Protein AF-A0A1H8MQF7-F1 (afdb_monomer)

Structure (mmCIF, N/CA/C/O backbone):
data_AF-A0A1H8MQF7-F1
#
_entry.id   AF-A0A1H8MQF7-F1
#
loop_
_atom_site.group_PDB
_atom_site.id
_atom_site.type_symbol
_atom_site.label_atom_id
_atom_site.label_alt_id
_atom_site.label_comp_id
_atom_site.label_asym_id
_atom_site.label_entity_id
_atom_site.label_seq_id
_atom_site.pdbx_PDB_ins_code
_atom_site.Cartn_x
_atom_site.Cartn_y
_atom_site.Cartn_z
_atom_site.occupancy
_atom_site.B_iso_or_equiv
_atom_site.auth_seq_id
_atom_site.auth_comp_id
_atom_site.auth_asym_id
_atom_site.auth_atom_id
_atom_site.pdbx_PDB_model_num
ATOM 1 N N . MET A 1 1 ? 28.493 -41.228 -27.297 1.00 47.09 1 MET A N 1
ATOM 2 C CA . MET A 1 1 ? 29.220 -42.482 -27.009 1.00 47.09 1 MET A CA 1
ATOM 3 C C . MET A 1 1 ? 29.753 -42.374 -25.593 1.00 47.09 1 MET A C 1
ATOM 5 O O . MET A 1 1 ? 30.716 -41.655 -25.374 1.00 47.09 1 MET A O 1
ATOM 9 N N . PHE A 1 2 ? 29.061 -42.985 -24.634 1.00 63.56 2 PHE A N 1
ATOM 10 C CA . PHE A 1 2 ? 29.544 -43.105 -23.260 1.00 63.56 2 PHE A CA 1
ATOM 11 C C . PHE A 1 2 ? 30.444 -44.343 -23.200 1.00 63.56 2 PHE A C 1
ATOM 13 O O . PHE A 1 2 ? 29.969 -45.438 -23.481 1.00 63.56 2 PHE A O 1
ATOM 20 N N . ASN A 1 3 ? 31.730 -44.171 -22.891 1.00 65.19 3 ASN A N 1
ATOM 21 C CA . ASN A 1 3 ? 32.606 -45.271 -22.483 1.00 65.19 3 ASN A CA 1
ATOM 22 C C . ASN A 1 3 ? 32.522 -45.347 -20.954 1.00 65.19 3 ASN A C 1
ATOM 24 O O . ASN A 1 3 ? 33.102 -44.477 -20.300 1.00 65.19 3 ASN A O 1
ATOM 28 N N . PRO A 1 4 ? 31.771 -46.290 -20.364 1.00 60.44 4 PRO A N 1
ATOM 29 C CA . PRO A 1 4 ? 31.655 -46.347 -18.917 1.00 60.44 4 PRO A CA 1
ATOM 30 C C . PRO A 1 4 ? 32.986 -46.833 -18.315 1.00 60.44 4 PRO A C 1
ATOM 32 O O . PRO A 1 4 ? 33.503 -47.862 -18.747 1.00 60.44 4 PRO A O 1
ATOM 35 N N . PRO A 1 5 ? 33.548 -46.139 -17.311 1.00 67.06 5 PRO A N 1
ATOM 36 C CA . PRO A 1 5 ? 34.756 -46.575 -16.609 1.00 67.06 5 PRO A CA 1
ATOM 37 C C . PRO A 1 5 ? 34.472 -47.635 -15.526 1.00 67.06 5 PRO A C 1
ATOM 39 O O . PRO A 1 5 ? 35.334 -47.893 -14.690 1.00 67.06 5 PRO A O 1
ATOM 42 N N . TYR A 1 6 ? 33.274 -48.230 -15.503 1.00 68.50 6 TYR A N 1
ATOM 43 C CA . TYR A 1 6 ? 32.809 -49.074 -14.403 1.00 68.50 6 TYR A CA 1
ATOM 44 C C . TYR A 1 6 ? 32.494 -50.498 -14.850 1.00 68.50 6 TYR A C 1
ATOM 46 O O . TYR A 1 6 ? 31.892 -50.722 -15.899 1.00 68.50 6 TYR A O 1
ATOM 54 N N . ASP A 1 7 ? 32.875 -51.450 -14.002 1.00 75.25 7 ASP A N 1
ATOM 55 C CA . ASP A 1 7 ? 32.615 -52.872 -14.186 1.00 75.25 7 ASP A CA 1
ATOM 56 C C . ASP A 1 7 ? 31.115 -53.173 -14.020 1.00 75.25 7 ASP A C 1
ATOM 58 O O . ASP A 1 7 ? 30.473 -52.685 -13.077 1.00 75.25 7 ASP A O 1
ATOM 62 N N . ALA A 1 8 ? 30.551 -53.981 -14.922 1.00 67.25 8 ALA A N 1
ATOM 63 C CA . ALA A 1 8 ? 29.104 -54.220 -15.039 1.00 67.25 8 ALA A CA 1
ATOM 64 C C . ALA A 1 8 ? 28.477 -54.919 -13.812 1.00 67.25 8 ALA A C 1
ATOM 66 O O . ALA A 1 8 ? 27.255 -54.984 -13.687 1.00 67.25 8 ALA A O 1
ATOM 67 N N . SER A 1 9 ? 29.301 -55.422 -12.890 1.00 75.50 9 SER A N 1
ATOM 68 C CA . SER A 1 9 ? 28.881 -56.014 -11.615 1.00 75.50 9 SER A CA 1
ATOM 69 C C . SER A 1 9 ? 28.527 -54.986 -10.536 1.00 75.50 9 SER A C 1
ATOM 71 O O . SER A 1 9 ? 28.055 -55.361 -9.463 1.00 75.50 9 SER A O 1
ATOM 73 N N . THR A 1 10 ? 28.773 -53.699 -10.779 1.00 79.88 10 THR A N 1
ATOM 74 C CA . THR A 1 10 ? 28.533 -52.640 -9.792 1.00 79.88 10 THR A CA 1
ATOM 75 C C . THR A 1 10 ? 27.150 -52.024 -10.011 1.00 79.88 10 THR A C 1
ATOM 77 O O . THR A 1 10 ? 26.732 -51.791 -11.137 1.00 79.88 10 THR A O 1
ATOM 80 N N . TRP A 1 11 ? 26.419 -51.738 -8.935 1.00 86.69 11 TRP A N 1
ATOM 81 C CA . TRP A 1 11 ? 25.062 -51.166 -8.968 1.00 86.69 11 TRP A CA 1
ATOM 82 C C . TRP A 1 11 ? 25.022 -49.659 -9.309 1.00 86.69 11 TRP A C 1
ATOM 84 O O . TRP A 1 11 ? 23.962 -49.118 -9.614 1.00 86.69 11 TRP A O 1
ATOM 94 N N . ILE A 1 12 ? 26.182 -48.997 -9.292 1.00 85.31 12 ILE A N 1
ATOM 95 C CA . ILE A 1 12 ? 26.388 -47.559 -9.542 1.00 85.31 12 ILE A CA 1
ATOM 96 C C . ILE A 1 12 ? 25.723 -47.045 -10.840 1.00 85.31 12 ILE A C 1
ATOM 98 O O . ILE A 1 12 ? 24.951 -46.092 -10.741 1.00 85.31 12 ILE A O 1
ATOM 102 N N . PRO A 1 13 ? 25.914 -47.655 -12.031 1.00 85.00 13 PRO A N 1
ATOM 103 C CA . PRO A 1 13 ? 25.298 -47.167 -13.271 1.00 85.00 13 PRO A CA 1
ATOM 104 C C . PRO A 1 13 ? 23.763 -47.171 -13.240 1.00 85.00 13 PRO A C 1
ATOM 106 O O . PRO A 1 13 ? 23.127 -46.294 -13.818 1.00 85.00 13 PRO A O 1
ATOM 109 N N . TYR A 1 14 ? 23.138 -48.119 -12.535 1.00 88.19 14 TYR A N 1
ATOM 110 C CA . TYR A 1 14 ? 21.678 -48.140 -12.390 1.00 88.19 14 TYR A CA 1
ATOM 111 C C . TYR A 1 14 ? 21.179 -46.984 -11.518 1.00 88.19 14 TYR A C 1
ATOM 113 O O . TYR A 1 14 ? 20.101 -46.444 -11.768 1.00 88.19 14 TYR A O 1
ATOM 121 N N . PHE A 1 15 ? 21.965 -46.585 -10.515 1.00 92.88 15 PHE A N 1
ATOM 122 C CA . PHE A 1 15 ? 21.648 -45.441 -9.666 1.00 92.88 15 PHE A CA 1
ATOM 123 C C . PHE A 1 15 ? 21.753 -44.118 -10.435 1.00 92.88 15 PHE A C 1
ATOM 125 O O . PHE A 1 15 ? 20.898 -43.251 -10.268 1.00 92.88 15 PHE A O 1
ATOM 132 N N . GLU A 1 16 ? 22.739 -43.980 -11.326 1.00 90.50 16 GLU A N 1
ATOM 133 C CA . GLU A 1 16 ? 22.863 -42.812 -12.210 1.00 90.50 16 GLU A CA 1
ATOM 134 C C . GLU A 1 16 ? 21.653 -42.678 -13.144 1.00 90.50 16 GLU A C 1
ATOM 136 O O . GLU A 1 16 ? 21.025 -41.620 -13.177 1.00 90.50 16 GLU A O 1
ATOM 141 N N . VAL A 1 17 ? 21.247 -43.765 -13.813 1.00 93.25 17 VAL A N 1
ATOM 142 C CA . VAL A 1 17 ? 20.053 -43.769 -14.681 1.00 93.25 17 VAL A CA 1
ATOM 143 C C . VAL A 1 17 ? 18.783 -43.447 -13.886 1.00 93.25 17 VAL A C 1
ATOM 145 O O . VAL A 1 17 ? 17.928 -42.693 -14.353 1.00 93.25 17 VAL A O 1
ATOM 148 N N . LEU A 1 18 ? 18.654 -43.976 -12.665 1.00 96.12 18 LEU A N 1
ATOM 149 C CA . LEU A 1 18 ? 17.526 -43.668 -11.786 1.00 96.12 18 LEU A CA 1
ATOM 150 C C . LEU A 1 18 ? 17.500 -42.183 -11.394 1.00 96.12 18 LEU A C 1
ATOM 152 O O . LEU A 1 18 ? 16.435 -41.565 -11.421 1.00 96.12 18 LEU A O 1
ATOM 156 N N . LEU A 1 19 ? 18.649 -41.596 -11.052 1.00 95.19 19 LEU A N 1
ATOM 157 C CA . LEU A 1 19 ? 18.751 -40.172 -10.731 1.00 95.19 19 LEU A CA 1
ATOM 158 C C . LEU A 1 19 ? 18.433 -39.289 -11.939 1.00 95.19 19 LEU A C 1
ATOM 160 O O . LEU A 1 19 ? 17.724 -38.291 -11.788 1.00 95.19 19 LEU A O 1
ATOM 164 N N . GLU A 1 20 ? 18.902 -39.654 -13.132 1.00 94.88 20 GLU A N 1
ATOM 165 C CA . GLU A 1 20 ? 18.552 -38.952 -14.370 1.00 94.88 20 GLU A CA 1
ATOM 166 C C . GLU A 1 20 ? 17.049 -39.025 -14.654 1.00 94.88 20 GLU A C 1
ATOM 168 O O . GLU A 1 20 ? 16.440 -38.008 -14.993 1.00 94.88 20 GLU A O 1
ATOM 173 N N . LEU A 1 21 ? 16.424 -40.183 -14.426 1.00 96.69 21 LEU A N 1
ATOM 174 C CA . LEU A 1 21 ? 14.981 -40.360 -14.574 1.00 96.69 21 LEU A CA 1
ATOM 175 C C . LEU A 1 21 ? 14.193 -39.512 -13.565 1.00 96.69 21 LEU A C 1
ATOM 177 O O . LEU A 1 21 ? 13.253 -38.812 -13.948 1.00 96.69 21 LEU A O 1
ATOM 181 N N . ILE A 1 22 ? 14.591 -39.521 -12.289 1.00 97.19 22 ILE A N 1
ATOM 182 C CA . ILE A 1 22 ? 13.972 -38.683 -11.250 1.00 97.19 22 ILE A CA 1
ATOM 183 C C . ILE A 1 22 ? 14.116 -37.208 -11.620 1.00 97.19 22 ILE A C 1
ATOM 185 O O . ILE A 1 22 ? 13.143 -36.462 -11.540 1.00 97.19 22 ILE A O 1
ATOM 189 N N . ARG A 1 23 ? 15.294 -36.778 -12.082 1.00 95.94 23 ARG A N 1
ATOM 190 C CA . ARG A 1 23 ? 15.537 -35.395 -12.510 1.00 95.94 23 ARG A CA 1
ATOM 191 C C . ARG A 1 23 ? 14.689 -35.011 -13.724 1.00 95.94 23 ARG A C 1
ATOM 193 O O . ARG A 1 23 ? 14.175 -33.893 -13.770 1.00 95.94 23 ARG A O 1
ATOM 200 N N . ALA A 1 24 ? 14.506 -35.927 -14.673 1.00 96.12 24 ALA A N 1
ATOM 201 C CA . ALA A 1 24 ? 13.662 -35.715 -15.845 1.00 96.12 24 ALA A CA 1
ATOM 202 C C . ALA A 1 24 ? 12.172 -35.581 -15.476 1.00 96.12 24 ALA A C 1
ATOM 204 O O . ALA A 1 24 ? 11.470 -34.763 -16.068 1.00 96.12 24 ALA A O 1
ATOM 205 N N . ILE A 1 25 ? 11.699 -36.332 -14.474 1.00 97.69 25 ILE A N 1
ATOM 206 C CA . ILE A 1 25 ? 10.296 -36.323 -14.014 1.00 97.69 25 ILE A CA 1
ATOM 207 C C . ILE A 1 25 ? 10.048 -35.274 -12.913 1.00 97.69 25 ILE A C 1
ATOM 209 O O . ILE A 1 25 ? 8.902 -34.907 -12.640 1.00 97.69 25 ILE A O 1
ATOM 213 N N . ALA A 1 26 ? 11.094 -34.731 -12.292 1.00 96.19 26 ALA A N 1
ATOM 214 C CA . ALA A 1 26 ? 10.951 -33.730 -11.240 1.00 96.19 26 ALA A CA 1
ATOM 215 C C . ALA A 1 26 ? 10.268 -32.454 -11.754 1.00 96.19 26 ALA A C 1
ATOM 217 O O . ALA A 1 26 ? 9.375 -31.930 -11.089 1.00 96.19 26 ALA A O 1
ATOM 218 N N . TRP A 1 27 ? 10.633 -31.971 -12.948 1.00 95.56 27 TRP A N 1
ATOM 219 C CA . TRP A 1 27 ? 10.116 -30.698 -13.458 1.00 95.56 27 TRP A CA 1
ATOM 220 C C . TRP A 1 27 ? 8.624 -30.735 -13.851 1.00 95.56 27 TRP A C 1
ATOM 222 O O . TRP A 1 27 ? 7.903 -29.843 -13.402 1.00 95.56 27 TRP A O 1
ATOM 232 N N . PRO A 1 28 ? 8.083 -31.737 -14.585 1.00 96.44 28 PRO A N 1
ATOM 233 C CA . PRO A 1 28 ? 6.658 -31.772 -14.903 1.00 96.44 28 PRO A CA 1
ATOM 234 C C . PRO A 1 28 ? 5.827 -31.991 -13.642 1.00 96.44 28 PRO A C 1
ATOM 236 O O . PRO A 1 28 ? 4.773 -31.384 -13.481 1.00 96.44 28 PRO A O 1
ATOM 239 N N . THR A 1 29 ? 6.330 -32.812 -12.712 1.00 97.00 29 THR A N 1
ATOM 240 C CA . THR A 1 29 ? 5.674 -33.053 -11.423 1.00 97.00 29 THR A CA 1
ATOM 241 C C . THR A 1 29 ? 5.589 -31.766 -10.608 1.00 97.00 29 THR A C 1
ATOM 243 O O . THR A 1 29 ? 4.522 -31.446 -10.089 1.00 97.00 29 THR A O 1
ATOM 246 N N . ALA A 1 30 ? 6.668 -30.978 -10.552 1.00 96.75 30 ALA A N 1
ATOM 247 C CA . ALA A 1 30 ? 6.665 -29.673 -9.895 1.00 96.75 30 ALA A CA 1
ATOM 248 C C . ALA A 1 30 ? 5.657 -28.704 -10.538 1.00 96.75 30 ALA A C 1
ATOM 250 O O . ALA A 1 30 ? 4.912 -28.041 -9.818 1.00 96.75 30 ALA A O 1
ATOM 251 N N . VAL A 1 31 ? 5.573 -28.666 -11.874 1.00 96.81 31 VAL A N 1
ATOM 252 C CA . VAL A 1 31 ? 4.587 -27.844 -12.601 1.00 96.81 31 VAL A CA 1
ATOM 253 C C . VAL A 1 31 ? 3.154 -28.277 -12.282 1.00 96.81 31 VAL A C 1
ATOM 255 O O . VAL A 1 31 ? 2.308 -27.424 -12.025 1.00 96.81 31 VAL A O 1
ATOM 258 N N . ILE A 1 32 ? 2.876 -29.583 -12.242 1.00 97.12 32 ILE A N 1
ATOM 259 C CA . ILE A 1 32 ? 1.549 -30.115 -11.898 1.00 97.12 32 ILE A CA 1
ATOM 260 C C . ILE A 1 32 ? 1.184 -29.763 -10.452 1.00 97.12 32 ILE A C 1
ATOM 262 O O . ILE A 1 32 ? 0.078 -29.288 -10.202 1.00 97.12 32 ILE A O 1
ATOM 266 N N . ILE A 1 33 ? 2.105 -29.949 -9.502 1.00 96.94 33 ILE A N 1
ATOM 267 C CA . ILE A 1 33 ? 1.877 -29.607 -8.091 1.00 96.94 33 ILE A CA 1
ATOM 268 C C . ILE A 1 33 ? 1.614 -28.105 -7.942 1.00 96.94 33 ILE A C 1
ATOM 270 O O . ILE A 1 33 ? 0.649 -27.723 -7.280 1.00 96.94 33 ILE A O 1
ATOM 274 N N . ALA A 1 34 ? 2.414 -27.256 -8.591 1.00 95.88 34 ALA A N 1
ATOM 275 C CA . ALA A 1 34 ? 2.200 -25.812 -8.589 1.00 95.88 34 ALA A CA 1
ATOM 276 C C . ALA A 1 34 ? 0.827 -25.456 -9.183 1.00 95.88 34 ALA A C 1
ATOM 278 O O . ALA A 1 34 ? 0.053 -24.733 -8.558 1.00 95.88 34 ALA A O 1
ATOM 279 N N . ALA A 1 35 ? 0.471 -26.023 -10.338 1.00 95.00 35 ALA A N 1
ATOM 280 C CA . ALA A 1 35 ? -0.829 -25.799 -10.966 1.00 95.00 35 ALA A CA 1
ATOM 281 C C . ALA A 1 35 ? -1.998 -26.224 -10.061 1.00 95.00 35 ALA A C 1
ATOM 283 O O . ALA A 1 35 ? -3.011 -25.530 -10.014 1.00 95.00 35 ALA A O 1
ATOM 284 N N . LEU A 1 36 ? -1.864 -27.326 -9.313 1.00 95.75 36 LEU A N 1
ATOM 285 C CA . LEU A 1 36 ? -2.884 -27.785 -8.367 1.00 95.75 36 LEU A CA 1
ATOM 286 C C . LEU A 1 36 ? -3.003 -26.867 -7.146 1.00 95.75 36 LEU A C 1
ATOM 288 O O . LEU A 1 36 ? -4.126 -26.514 -6.778 1.00 95.75 36 LEU A O 1
ATOM 292 N N . LEU A 1 37 ? -1.880 -26.444 -6.556 1.00 96.44 37 LEU A N 1
ATOM 293 C CA . LEU A 1 37 ? -1.868 -25.525 -5.411 1.00 96.44 37 LEU A CA 1
ATOM 294 C C . LEU A 1 37 ? -2.497 -24.173 -5.767 1.00 96.44 37 LEU A C 1
ATOM 296 O O . LEU A 1 37 ? -3.342 -23.680 -5.025 1.00 96.44 37 LEU A O 1
ATOM 300 N N . PHE A 1 38 ? -2.165 -23.630 -6.939 1.00 94.00 38 PHE A N 1
ATOM 301 C CA . PHE A 1 38 ? -2.685 -22.345 -7.410 1.00 94.00 38 PHE A CA 1
ATOM 302 C C . PHE A 1 38 ? -3.992 -22.460 -8.204 1.00 94.00 38 PHE A C 1
ATOM 304 O O . PHE A 1 38 ? -4.516 -21.454 -8.671 1.00 94.00 38 PHE A O 1
ATOM 311 N N . SER A 1 39 ? -4.563 -23.659 -8.361 1.00 91.81 39 SER A N 1
ATOM 312 C CA . SER A 1 39 ? -5.767 -23.867 -9.182 1.00 91.81 39 SER A CA 1
ATOM 313 C C . SER A 1 39 ? -6.974 -23.058 -8.699 1.00 91.81 39 SER A C 1
ATOM 315 O O . SER A 1 39 ? -7.785 -22.613 -9.514 1.00 91.81 39 SER A O 1
ATOM 317 N N . LYS A 1 40 ? -7.099 -22.851 -7.382 1.00 90.81 40 LYS A N 1
ATOM 318 C CA . LYS A 1 40 ? -8.178 -22.053 -6.783 1.00 90.81 40 LYS A CA 1
ATOM 319 C C . LYS A 1 40 ? -8.025 -20.570 -7.124 1.00 90.81 40 LYS A C 1
ATOM 321 O O . LYS A 1 40 ? -8.993 -19.956 -7.565 1.00 90.81 40 LYS A O 1
ATOM 326 N N . ASP A 1 41 ? -6.810 -20.040 -7.021 1.00 88.38 41 ASP A N 1
ATOM 327 C CA . ASP A 1 41 ? -6.514 -18.635 -7.318 1.00 88.38 41 ASP A CA 1
ATOM 328 C C . ASP A 1 41 ? -6.563 -18.366 -8.828 1.00 88.38 41 ASP A C 1
ATOM 330 O O . ASP A 1 41 ? -7.184 -17.400 -9.274 1.00 88.38 41 ASP A O 1
ATOM 334 N N . LEU A 1 42 ? -6.014 -19.276 -9.642 1.00 85.19 42 LEU A N 1
ATOM 335 C CA . LEU A 1 42 ? -6.043 -19.202 -11.106 1.00 85.19 42 LEU A CA 1
ATOM 336 C C . LEU A 1 42 ? -7.475 -19.196 -11.648 1.00 85.19 42 LEU A C 1
ATOM 338 O O . LEU A 1 42 ? -7.770 -18.433 -12.565 1.00 85.19 42 LEU A O 1
ATOM 342 N N . LYS A 1 43 ? -8.394 -19.975 -11.057 1.00 87.62 43 LYS A N 1
ATOM 343 C CA . LYS A 1 43 ? -9.818 -19.947 -11.435 1.00 87.62 43 LYS A CA 1
ATOM 344 C C . LYS A 1 43 ? -10.458 -18.570 -11.264 1.00 87.62 43 LYS A C 1
ATOM 346 O O . LYS A 1 43 ? -11.353 -18.245 -12.036 1.00 87.62 43 LYS A O 1
ATOM 351 N N . SER A 1 44 ? -10.001 -17.761 -10.309 1.00 85.12 44 SER A N 1
ATOM 352 C CA . SER A 1 44 ? -10.498 -16.388 -10.139 1.00 85.12 44 SER A CA 1
ATOM 353 C C . SER A 1 44 ? -9.949 -15.414 -11.194 1.00 85.12 44 SER A C 1
ATOM 355 O O . SER A 1 44 ? -10.584 -14.403 -11.496 1.00 85.12 44 SER A O 1
ATOM 357 N N . LEU A 1 45 ? -8.793 -15.733 -11.790 1.00 77.81 45 LEU A N 1
ATOM 358 C CA . LEU A 1 45 ? -8.098 -14.900 -12.775 1.00 77.81 45 LEU A CA 1
ATOM 359 C C . LEU A 1 45 ? -8.444 -15.264 -14.225 1.00 77.81 45 LEU A C 1
ATOM 361 O O . LEU A 1 45 ? -8.472 -14.381 -15.080 1.00 77.81 45 LEU A O 1
ATOM 365 N N . LEU A 1 46 ? -8.763 -16.532 -14.504 1.00 79.31 46 LEU A N 1
ATOM 366 C CA . LEU A 1 46 ? -9.149 -17.024 -15.834 1.00 79.31 46 LEU A CA 1
ATOM 367 C C . LEU A 1 46 ? -10.290 -16.237 -16.516 1.00 79.31 46 LEU A C 1
ATOM 369 O O . LEU A 1 46 ? -10.181 -16.018 -17.722 1.00 79.31 46 LEU A O 1
ATOM 373 N N . PRO A 1 47 ? -11.332 -15.737 -15.816 1.00 79.25 47 PRO A N 1
ATOM 374 C CA . PRO A 1 47 ? -12.383 -14.932 -16.444 1.00 79.25 47 PRO A CA 1
ATOM 375 C C . PRO A 1 47 ? -11.874 -13.621 -17.060 1.00 79.25 47 PRO A C 1
ATOM 377 O O . PRO A 1 47 ? -12.559 -13.034 -17.891 1.00 79.25 47 PRO A O 1
ATOM 380 N N . ARG A 1 48 ? -10.684 -13.149 -16.658 1.00 68.19 48 ARG A N 1
ATOM 381 C CA . ARG A 1 48 ? -10.069 -11.911 -17.167 1.00 68.19 48 ARG A CA 1
ATOM 382 C C . ARG A 1 48 ? -9.291 -12.121 -18.471 1.00 68.19 48 ARG A C 1
ATOM 384 O O . ARG A 1 48 ? -8.891 -11.150 -19.105 1.00 68.19 48 ARG A O 1
ATOM 391 N N . ILE A 1 49 ? -9.077 -13.369 -18.891 1.00 74.31 49 ILE A N 1
ATOM 392 C CA . ILE A 1 49 ? -8.355 -13.699 -20.123 1.00 74.31 49 ILE A CA 1
ATOM 393 C C . ILE A 1 49 ? -9.380 -13.821 -21.256 1.00 74.31 49 ILE A C 1
ATOM 395 O O . ILE A 1 49 ? -9.896 -14.902 -21.532 1.00 74.31 49 ILE A O 1
ATOM 399 N N . LYS A 1 50 ? -9.713 -12.699 -21.907 1.00 69.50 50 LYS A N 1
ATOM 400 C CA . LYS A 1 50 ? -10.697 -12.673 -23.007 1.00 69.50 50 LYS A CA 1
ATOM 401 C C . LYS A 1 50 ? -10.196 -13.325 -24.297 1.00 69.50 50 LYS A C 1
ATOM 403 O O . LYS A 1 50 ? -11.002 -13.898 -25.028 1.00 69.50 50 LYS A O 1
ATOM 408 N N . LYS A 1 51 ? -8.900 -13.217 -24.611 1.00 74.94 51 LYS A N 1
ATOM 409 C CA . LYS A 1 51 ? -8.318 -13.745 -25.853 1.00 74.94 51 LYS A CA 1
ATOM 410 C C . LYS A 1 51 ? -6.903 -14.275 -25.643 1.00 74.94 51 LYS A C 1
ATOM 412 O O . LYS A 1 51 ? -6.029 -13.581 -25.138 1.00 74.94 51 LYS A O 1
ATOM 417 N N . VAL A 1 52 ? -6.681 -15.501 -26.111 1.00 80.56 52 VAL A N 1
ATOM 418 C CA . VAL A 1 52 ? -5.350 -16.077 -26.327 1.00 80.56 52 VAL A CA 1
ATOM 419 C C . VAL A 1 52 ? -5.163 -16.162 -27.839 1.00 80.56 52 VAL A C 1
ATOM 421 O O . VAL A 1 52 ? -5.875 -16.916 -28.502 1.00 80.56 52 VAL A O 1
ATOM 424 N N . GLY A 1 53 ? -4.278 -15.334 -28.394 1.00 81.62 53 GLY A N 1
ATOM 425 C CA . GLY A 1 53 ? -4.001 -15.277 -29.830 1.00 81.62 53 GLY A CA 1
ATOM 426 C C . GLY A 1 53 ? -2.592 -15.777 -30.172 1.00 81.62 53 GLY A C 1
ATOM 427 O O . GLY A 1 53 ? -1.732 -15.846 -29.296 1.00 81.62 53 GLY A O 1
ATOM 428 N N . PRO A 1 54 ? -2.307 -16.083 -31.453 1.00 77.50 54 PRO A N 1
ATOM 429 C CA . PRO A 1 54 ? -0.969 -16.484 -31.908 1.00 77.50 54 PRO A CA 1
ATOM 430 C C . PRO A 1 54 ? 0.092 -15.381 -31.730 1.00 77.50 54 PRO A C 1
ATOM 432 O O . PRO A 1 54 ? 1.282 -15.672 -31.764 1.00 77.50 54 PRO A O 1
ATOM 435 N N . ALA A 1 55 ? -0.335 -14.132 -31.515 1.00 75.75 55 ALA A N 1
ATOM 436 C CA . ALA A 1 55 ? 0.527 -12.988 -31.226 1.00 75.75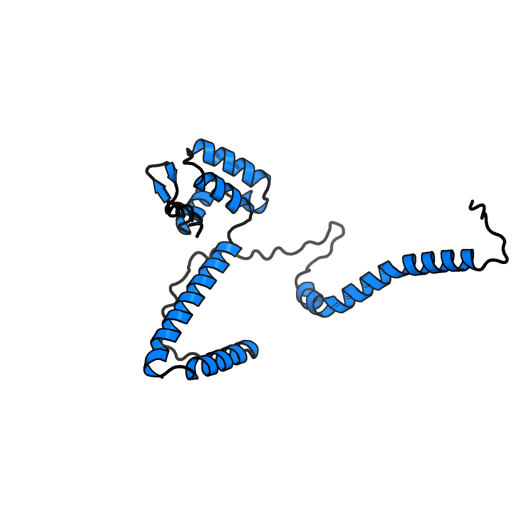 55 ALA A CA 1
ATOM 437 C C . ALA A 1 55 ? 0.809 -12.776 -29.721 1.00 75.75 55 ALA A C 1
ATOM 439 O O . ALA A 1 55 ? 1.555 -11.866 -29.372 1.00 75.75 55 ALA A O 1
ATOM 440 N N . GLY A 1 56 ? 0.242 -13.600 -28.832 1.00 69.62 56 GLY A N 1
ATOM 441 C CA . GLY A 1 56 ? 0.426 -13.496 -27.384 1.00 69.62 56 GLY A CA 1
ATOM 442 C C . GLY A 1 56 ? -0.883 -13.446 -26.594 1.00 69.62 56 GLY A C 1
ATOM 443 O O . GLY A 1 56 ? -1.986 -13.558 -27.137 1.00 69.62 56 GLY A O 1
ATOM 444 N N . LEU A 1 57 ? -0.740 -13.313 -25.273 1.00 65.50 57 LEU A N 1
ATOM 445 C CA . LEU A 1 57 ? -1.852 -13.125 -24.346 1.00 65.50 57 LEU A CA 1
ATOM 446 C C . LEU A 1 57 ? -2.214 -11.635 -24.303 1.00 65.50 57 LEU A C 1
ATOM 448 O O . LEU A 1 57 ? -1.494 -10.836 -23.706 1.00 65.50 57 LEU A O 1
ATOM 452 N N . GLU A 1 58 ? -3.333 -11.262 -24.919 1.00 59.62 58 GLU A N 1
ATOM 453 C CA . GLU A 1 58 ? -3.913 -9.931 -24.747 1.00 59.62 58 GLU A CA 1
ATOM 454 C C . GLU A 1 58 ? -4.707 -9.935 -23.439 1.00 59.62 58 GLU A C 1
ATOM 456 O O . GLU A 1 58 ? -5.884 -10.304 -23.386 1.00 59.62 58 GLU A O 1
ATOM 461 N N . LEU A 1 59 ? -4.027 -9.586 -22.347 1.00 59.38 59 LEU A N 1
ATOM 462 C CA . LEU A 1 59 ? -4.702 -9.256 -21.102 1.00 59.38 59 LEU A CA 1
ATOM 463 C C . LEU A 1 59 ? -5.421 -7.933 -21.335 1.00 59.38 59 LEU A C 1
ATOM 465 O O . LEU A 1 59 ? -4.784 -6.929 -21.649 1.00 59.38 59 LEU A O 1
ATOM 469 N N . GLU A 1 60 ? -6.746 -7.938 -21.198 1.00 54.28 60 GLU A N 1
ATOM 470 C CA . GLU A 1 60 ? -7.517 -6.705 -21.143 1.00 54.28 60 GLU A CA 1
ATOM 471 C C . GLU A 1 60 ? -6.979 -5.953 -19.927 1.00 54.28 60 GLU A C 1
ATOM 473 O O . GLU A 1 60 ? -7.231 -6.339 -18.781 1.00 54.28 60 GLU A O 1
ATOM 478 N N . THR A 1 61 ? -6.129 -4.950 -20.167 1.00 49.75 61 THR A N 1
ATOM 479 C CA . THR A 1 61 ? -5.716 -4.031 -19.119 1.00 49.75 61 THR A CA 1
ATOM 480 C C . THR A 1 61 ? -7.019 -3.454 -18.623 1.00 49.75 61 THR A C 1
ATOM 482 O O . THR A 1 61 ? -7.663 -2.688 -19.339 1.00 49.75 61 THR A O 1
ATOM 485 N N . VAL A 1 62 ? -7.460 -3.885 -17.441 1.00 49.09 62 VAL A N 1
ATOM 486 C CA . VAL A 1 62 ? -8.503 -3.173 -16.724 1.00 49.09 62 VAL A CA 1
ATOM 487 C C . VAL A 1 62 ? -7.930 -1.773 -16.640 1.00 49.09 62 VAL A C 1
ATOM 489 O O . VAL A 1 62 ? -6.957 -1.552 -15.919 1.00 49.09 62 VAL A O 1
ATOM 492 N N . HIS A 1 63 ? -8.444 -0.863 -17.468 1.00 42.62 63 HIS A N 1
ATOM 493 C CA . HIS A 1 63 ? -8.284 0.554 -17.250 1.00 42.62 63 HIS A CA 1
ATOM 494 C C . HIS A 1 63 ? -8.947 0.755 -15.902 1.00 42.62 63 HIS A C 1
ATOM 496 O O . HIS A 1 63 ? -10.163 0.877 -15.776 1.00 42.62 63 HIS A O 1
ATOM 502 N N . GLN A 1 64 ? -8.138 0.594 -14.861 1.00 44.50 64 GLN A N 1
ATOM 503 C CA . GLN A 1 64 ? -8.476 0.954 -13.517 1.00 44.50 64 GLN A CA 1
ATOM 504 C C . GLN A 1 64 ? -8.569 2.464 -13.633 1.00 44.50 64 GLN A C 1
ATOM 506 O 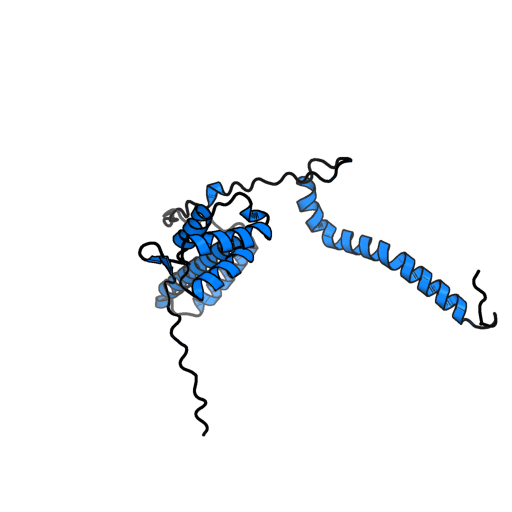O . GLN A 1 64 ? -7.552 3.145 -13.553 1.00 44.50 64 GLN A O 1
ATOM 511 N N . ASN A 1 65 ? -9.759 2.942 -14.011 1.00 39.28 65 ASN 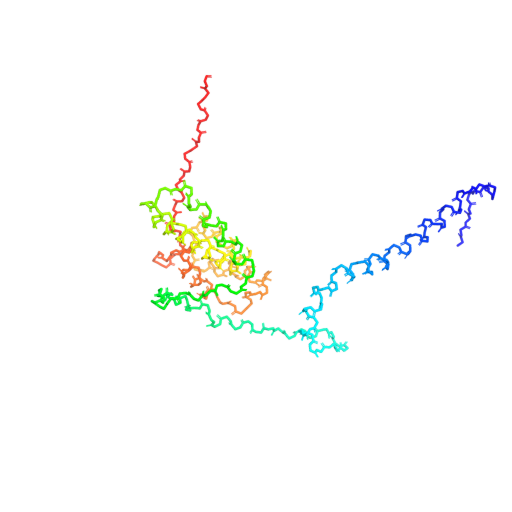A N 1
ATOM 512 C CA . ASN A 1 65 ? -10.077 4.347 -14.150 1.00 39.28 65 ASN A CA 1
ATOM 513 C C . ASN A 1 65 ? -9.708 4.982 -12.814 1.00 39.28 65 ASN A C 1
ATOM 515 O O . ASN A 1 65 ? -10.452 4.921 -11.836 1.00 39.28 65 ASN A O 1
ATOM 519 N N . SER A 1 66 ? -8.509 5.546 -12.766 1.00 46.88 66 SER A N 1
ATOM 520 C CA . SER A 1 66 ? -7.969 6.288 -11.638 1.00 46.88 66 SER A CA 1
ATOM 521 C C . SER A 1 66 ? -8.666 7.642 -11.487 1.00 46.88 66 SER A C 1
ATOM 523 O O . SER A 1 66 ? -8.373 8.376 -10.548 1.00 46.88 66 SER A O 1
ATOM 525 N N . GLU A 1 67 ? -9.664 7.932 -12.332 1.00 43.59 67 GLU A N 1
ATOM 526 C CA . GLU A 1 67 ? -10.595 9.058 -12.208 1.00 43.59 67 GLU A CA 1
ATOM 527 C C . GLU A 1 67 ? -11.375 9.071 -10.877 1.00 43.59 67 GLU A C 1
ATOM 529 O O . GLU A 1 67 ? -11.955 10.090 -10.523 1.00 43.59 67 GLU A O 1
ATOM 534 N N . GLY A 1 68 ? -11.358 7.987 -10.092 1.00 44.25 68 GLY A N 1
ATOM 535 C CA . GLY A 1 68 ? -12.062 7.911 -8.807 1.00 44.25 68 GLY A CA 1
ATOM 536 C C . GLY A 1 68 ? -11.281 8.334 -7.555 1.00 44.25 68 GLY A C 1
ATOM 537 O O . GLY A 1 68 ? -11.884 8.398 -6.488 1.00 44.25 68 GLY A O 1
ATOM 538 N N . LEU A 1 69 ? -9.968 8.591 -7.620 1.00 50.91 69 LEU A N 1
ATOM 539 C CA . LEU A 1 69 ? -9.160 8.831 -6.404 1.00 50.91 69 LEU A CA 1
ATOM 540 C C . LEU A 1 69 ? -8.952 10.311 -6.049 1.00 50.91 69 LEU A C 1
ATOM 542 O O . LEU A 1 69 ? -8.460 10.607 -4.961 1.00 50.91 69 LEU A O 1
ATOM 546 N N . SER A 1 70 ? -9.334 11.248 -6.923 1.00 46.41 70 SER A N 1
ATOM 547 C CA . SER A 1 70 ? -9.192 12.688 -6.648 1.00 46.41 70 SER A CA 1
ATOM 548 C C . SER A 1 70 ? -10.291 13.272 -5.763 1.00 46.41 70 SER A C 1
ATOM 550 O O . SER A 1 70 ? -10.098 14.347 -5.204 1.00 46.41 70 SER A O 1
ATOM 552 N N . GLU A 1 71 ? -11.393 12.559 -5.545 1.00 48.47 71 GLU A N 1
ATOM 553 C CA . GLU A 1 71 ? -12.308 12.869 -4.452 1.00 48.47 71 GLU A CA 1
ATOM 554 C C . GLU A 1 71 ? -12.092 11.838 -3.346 1.00 48.47 71 GLU A C 1
ATOM 556 O O . GLU A 1 71 ? -12.833 10.866 -3.201 1.00 48.47 71 GLU A O 1
ATOM 561 N N . VAL A 1 72 ? -11.118 12.105 -2.472 1.00 54.06 72 VAL A N 1
ATOM 562 C CA . VAL A 1 72 ? -11.304 11.785 -1.052 1.00 54.06 72 VAL A CA 1
ATOM 563 C C . VAL A 1 72 ? -12.477 12.654 -0.601 1.00 54.06 72 VAL A C 1
ATOM 565 O O . VAL A 1 72 ? -12.311 13.707 0.012 1.00 54.06 72 VAL A O 1
ATOM 568 N N . ARG A 1 73 ? -13.689 12.265 -1.011 1.00 49.66 73 ARG A N 1
ATOM 569 C CA . ARG A 1 73 ? -14.924 12.802 -0.472 1.00 49.66 73 ARG A CA 1
ATOM 570 C C . ARG A 1 73 ? -14.771 12.610 1.019 1.00 49.66 73 ARG A C 1
ATOM 572 O O . ARG A 1 73 ? -14.623 11.478 1.474 1.00 49.66 73 ARG A O 1
ATOM 579 N N . SER A 1 74 ? -14.739 13.726 1.741 1.00 52.69 74 SER A N 1
ATOM 580 C CA . SER A 1 74 ? -15.007 13.748 3.168 1.00 52.69 74 SER A CA 1
ATOM 581 C C . SER A 1 74 ? -16.214 12.844 3.366 1.00 52.69 74 SER A C 1
ATOM 583 O O . SER A 1 74 ? -17.323 13.182 2.945 1.00 52.69 74 SER A O 1
ATOM 585 N N . THR A 1 75 ? -15.979 11.630 3.861 1.00 56.25 75 THR A N 1
ATOM 586 C CA . THR A 1 75 ? -17.041 10.720 4.253 1.00 56.25 75 THR A CA 1
ATOM 587 C C . THR A 1 75 ? -17.607 11.349 5.504 1.00 56.25 75 THR A C 1
ATOM 589 O O . THR A 1 75 ? -17.229 10.987 6.614 1.00 56.25 75 THR A O 1
ATOM 592 N N . ALA A 1 76 ? -18.441 12.373 5.308 1.00 62.72 76 ALA A N 1
ATOM 593 C CA . ALA A 1 76 ? -19.338 12.855 6.329 1.00 62.72 76 ALA A CA 1
ATOM 594 C C . ALA A 1 76 ? -20.003 11.599 6.876 1.00 62.72 76 ALA A C 1
ATOM 596 O O . ALA A 1 76 ? -20.587 10.829 6.107 1.00 62.72 76 ALA A O 1
ATOM 597 N N . VAL A 1 77 ? -19.766 11.335 8.162 1.00 66.94 77 VAL A N 1
ATOM 598 C CA . VAL A 1 77 ? -20.301 10.168 8.853 1.00 66.94 77 VAL A CA 1
ATOM 599 C C . VAL A 1 77 ? -21.790 10.167 8.553 1.00 66.94 77 VAL A C 1
ATOM 601 O O . VAL A 1 77 ? -22.491 11.109 8.917 1.00 66.94 77 VAL A O 1
ATOM 604 N N . SER A 1 78 ? -22.244 9.188 7.770 1.00 72.88 78 SER A N 1
ATOM 605 C CA . SER A 1 78 ? -23.657 9.104 7.442 1.00 72.88 78 SER A CA 1
ATOM 606 C C . SER A 1 78 ? -24.393 8.935 8.763 1.00 72.88 78 SER A C 1
ATOM 608 O O . SER A 1 78 ? -24.081 8.021 9.519 1.00 72.88 78 SER A O 1
ATOM 610 N N . GLU A 1 79 ? -25.353 9.812 9.048 1.00 75.88 79 GLU A N 1
ATOM 611 C CA . GLU A 1 79 ? -26.205 9.692 10.239 1.00 75.88 79 GLU A CA 1
ATOM 612 C C . GLU A 1 79 ? -27.105 8.447 10.177 1.00 75.88 79 GLU A C 1
ATOM 614 O O . GLU A 1 79 ? -27.786 8.114 11.145 1.00 75.88 79 GLU A O 1
ATOM 619 N N . SER A 1 80 ? -27.122 7.745 9.038 1.00 80.69 80 SER A N 1
ATOM 620 C CA . SER A 1 80 ? -27.837 6.484 8.911 1.00 80.69 80 SER A CA 1
ATOM 621 C C . SER A 1 80 ? -27.176 5.413 9.781 1.00 80.69 80 SER A C 1
ATOM 623 O O . SER A 1 80 ? -25.951 5.270 9.743 1.00 80.69 80 SER A O 1
ATOM 625 N N . PRO A 1 81 ? -27.967 4.628 10.534 1.00 80.06 81 PRO A N 1
ATOM 626 C CA . PRO A 1 81 ? -27.433 3.516 11.301 1.00 80.06 81 PRO A CA 1
ATOM 627 C C . PRO A 1 81 ? -26.665 2.578 10.368 1.00 80.06 81 PRO A C 1
ATOM 629 O O . PRO A 1 81 ? -27.149 2.210 9.294 1.00 80.06 81 PRO A O 1
ATOM 632 N N . LEU A 1 82 ? -25.449 2.222 10.779 1.00 85.12 82 LEU A N 1
ATOM 633 C CA . LEU A 1 82 ? -24.636 1.243 10.071 1.00 85.12 82 LEU A CA 1
ATOM 634 C C . LEU A 1 82 ? -25.400 -0.087 10.075 1.00 85.12 82 LEU A C 1
ATOM 636 O O . LEU A 1 82 ? -25.825 -0.561 11.127 1.00 85.12 82 LEU A O 1
ATOM 640 N N . GLY A 1 83 ? -25.630 -0.655 8.890 1.00 88.19 83 GLY A N 1
ATOM 641 C CA . GLY A 1 83 ? -26.232 -1.980 8.767 1.00 88.19 83 GLY A CA 1
ATOM 642 C C . GLY A 1 83 ? -25.311 -3.060 9.333 1.00 88.19 83 GLY A C 1
ATOM 643 O O . GLY A 1 83 ? -24.108 -2.847 9.478 1.00 88.19 83 GLY A O 1
ATOM 644 N N . GLU A 1 84 ? -25.870 -4.234 9.624 1.00 91.44 84 GLU A N 1
ATOM 645 C CA . GLU A 1 84 ? -25.073 -5.369 10.089 1.00 91.44 84 GLU A CA 1
ATOM 646 C C . GLU A 1 84 ? -23.990 -5.747 9.069 1.00 91.44 84 GLU A C 1
ATOM 648 O O . GLU A 1 84 ? -24.244 -5.852 7.864 1.00 91.44 84 GLU A O 1
ATOM 653 N N . LEU A 1 85 ? -22.776 -5.997 9.564 1.00 92.81 85 LEU A N 1
ATOM 654 C CA . LEU A 1 85 ? -21.680 -6.515 8.753 1.00 92.81 85 LEU A CA 1
ATOM 655 C C . LEU A 1 85 ? -22.076 -7.889 8.198 1.00 92.81 85 LEU A C 1
ATOM 657 O O . LEU A 1 85 ? -22.395 -8.797 8.957 1.00 92.81 85 LEU A O 1
ATOM 661 N N . THR A 1 86 ? -22.052 -8.083 6.880 1.00 94.19 86 THR A N 1
ATOM 662 C CA . THR A 1 86 ? -22.359 -9.394 6.272 1.00 94.19 86 THR A CA 1
ATOM 663 C C . THR A 1 86 ? -21.131 -10.292 6.141 1.00 94.19 86 THR A C 1
ATOM 665 O O . THR A 1 86 ? -21.263 -11.510 6.045 1.00 94.19 86 THR A O 1
ATOM 668 N N . ASP A 1 87 ? -19.938 -9.698 6.113 1.00 95.94 87 ASP A N 1
ATOM 669 C CA . ASP A 1 87 ? -18.678 -10.408 5.918 1.00 95.94 87 ASP A CA 1
ATOM 670 C C . ASP A 1 87 ? -18.210 -11.104 7.208 1.00 95.94 87 ASP A C 1
ATOM 672 O O . ASP A 1 87 ? -18.179 -10.507 8.285 1.00 95.94 87 ASP A O 1
ATOM 676 N N . ALA A 1 88 ? -17.847 -12.385 7.100 1.00 94.69 88 ALA A N 1
ATOM 677 C CA . ALA A 1 88 ? -17.484 -13.204 8.256 1.00 94.69 88 ALA A CA 1
ATOM 678 C C . ALA A 1 88 ? -16.171 -12.757 8.917 1.00 94.69 88 ALA A C 1
ATOM 680 O O . ALA A 1 88 ? -16.021 -12.899 10.131 1.00 94.69 88 ALA A O 1
ATOM 681 N N . GLU A 1 89 ? -15.223 -12.225 8.145 1.00 94.00 89 GLU A N 1
ATOM 682 C CA . GLU A 1 89 ? -13.955 -11.739 8.687 1.00 94.00 89 GLU A CA 1
ATOM 683 C C . GLU A 1 89 ? -14.137 -10.363 9.335 1.00 94.00 89 GLU A C 1
ATOM 685 O O . GLU A 1 89 ? -13.616 -10.122 10.424 1.00 94.00 89 GLU A O 1
ATOM 690 N N . ALA A 1 90 ? -14.962 -9.498 8.737 1.00 93.31 90 ALA A N 1
ATOM 691 C CA . ALA A 1 90 ? -15.355 -8.230 9.343 1.00 93.31 90 ALA A CA 1
ATOM 692 C C . ALA A 1 90 ? -16.018 -8.439 10.716 1.00 93.31 90 ALA A C 1
ATOM 694 O O . ALA A 1 90 ? -15.619 -7.784 11.679 1.00 93.31 90 ALA A O 1
ATOM 695 N N . LYS A 1 91 ? -16.942 -9.406 10.837 1.00 96.38 91 LYS A N 1
ATOM 696 C CA . LYS A 1 91 ? -17.550 -9.776 12.130 1.00 96.38 91 LYS A CA 1
ATOM 697 C C . LYS A 1 91 ? -16.514 -10.224 13.159 1.00 96.38 91 LYS A C 1
ATOM 699 O O . LYS A 1 91 ? -16.534 -9.767 14.294 1.00 96.38 91 LYS A O 1
ATOM 704 N N . ARG A 1 92 ? -15.555 -11.070 12.769 1.00 96.69 92 ARG A N 1
ATOM 705 C CA . ARG A 1 92 ? -14.481 -11.517 13.678 1.00 96.69 92 ARG A CA 1
ATOM 706 C C . ARG A 1 92 ? -13.624 -10.362 14.186 1.00 96.69 92 ARG A C 1
ATOM 708 O O . ARG A 1 92 ? -13.191 -10.379 15.339 1.00 96.69 92 ARG A O 1
ATOM 715 N N . ILE A 1 93 ? -13.343 -9.384 13.325 1.00 96.38 93 ILE A N 1
ATOM 716 C CA . ILE A 1 93 ? -12.596 -8.181 13.701 1.00 96.38 93 ILE A CA 1
ATOM 717 C C . ILE A 1 93 ? -13.428 -7.321 14.658 1.00 96.38 93 ILE A C 1
ATOM 719 O O . ILE A 1 93 ? -12.883 -6.866 15.662 1.00 96.38 93 ILE A O 1
ATOM 723 N N . GLU A 1 94 ? -14.721 -7.138 14.388 1.00 96.50 94 GLU A N 1
ATOM 724 C CA . GLU A 1 94 ? -15.650 -6.417 15.268 1.00 96.50 94 GLU A CA 1
ATOM 725 C C . GLU A 1 94 ? -15.718 -7.056 16.663 1.00 96.50 94 GLU A C 1
ATOM 727 O O . GLU A 1 94 ? -15.409 -6.389 17.648 1.00 96.50 94 GLU A O 1
ATOM 732 N N . GLU A 1 95 ? -15.970 -8.364 16.749 1.00 97.38 95 GLU A N 1
ATOM 733 C CA . GLU A 1 95 ? -16.014 -9.120 18.013 1.00 97.38 95 GLU A CA 1
ATOM 734 C C . GLU A 1 95 ? -14.684 -9.063 18.787 1.00 97.38 95 GLU A C 1
ATOM 736 O O . GLU A 1 95 ? -14.645 -9.086 20.022 1.00 97.38 95 GLU A O 1
ATOM 741 N N . ARG A 1 96 ? -13.544 -9.036 18.084 1.00 97.88 96 ARG A N 1
ATOM 742 C CA . ARG A 1 96 ? -12.235 -8.845 18.727 1.00 97.88 96 ARG A CA 1
ATOM 743 C C . ARG A 1 96 ? -12.109 -7.434 19.296 1.00 97.88 96 ARG A C 1
ATOM 745 O O . ARG A 1 96 ? -11.729 -7.302 20.456 1.00 97.88 96 ARG A O 1
ATOM 752 N N . ASN A 1 97 ? -12.435 -6.414 18.507 1.00 96.56 97 ASN A N 1
ATOM 753 C CA . ASN A 1 97 ? -12.345 -5.019 18.934 1.00 96.56 97 ASN A CA 1
ATOM 754 C C . ASN A 1 97 ? -13.285 -4.738 20.115 1.00 96.56 97 ASN A C 1
ATOM 756 O O . ASN A 1 97 ? -12.900 -4.025 21.037 1.00 96.56 97 ASN A O 1
ATOM 760 N N . GLU A 1 98 ? -14.482 -5.329 20.123 1.00 97.56 98 GLU A N 1
ATOM 761 C CA . GLU A 1 98 ? -15.429 -5.218 21.234 1.00 97.56 98 GLU A CA 1
ATOM 762 C C . GLU A 1 98 ? -14.849 -5.812 22.526 1.00 97.56 98 GLU A C 1
ATOM 764 O O . GLU A 1 98 ? -14.842 -5.147 23.562 1.00 97.56 98 GLU A O 1
ATOM 769 N N . ARG A 1 99 ? -14.274 -7.023 22.462 1.00 98.06 99 ARG A N 1
ATOM 770 C CA . ARG A 1 99 ? -13.600 -7.649 23.616 1.00 98.06 99 ARG A CA 1
ATOM 771 C C . ARG A 1 99 ? -12.428 -6.820 24.137 1.00 98.06 99 ARG A C 1
ATOM 773 O O . ARG A 1 99 ? -12.243 -6.721 25.347 1.00 98.06 99 ARG A O 1
ATOM 780 N N . GLU A 1 100 ? -11.635 -6.235 23.244 1.00 97.56 100 GLU A N 1
ATOM 781 C CA . GLU A 1 100 ? -10.528 -5.351 23.626 1.00 97.56 100 GLU A CA 1
ATOM 782 C C . GLU A 1 100 ? -11.034 -4.050 24.264 1.00 97.56 100 GLU A C 1
ATOM 784 O O . GLU A 1 100 ? -10.446 -3.573 25.234 1.00 97.56 100 GLU A O 1
ATOM 789 N N . LEU A 1 101 ? -12.144 -3.496 23.771 1.00 97.62 101 LEU A N 1
ATOM 790 C CA . LEU A 1 101 ? -12.740 -2.273 24.303 1.00 97.62 101 LEU A CA 1
ATOM 791 C C . LEU A 1 101 ? -13.329 -2.482 25.706 1.00 97.62 101 LEU A C 1
ATOM 793 O O . LEU A 1 101 ? -13.132 -1.640 26.582 1.00 97.62 101 LEU A O 1
ATOM 797 N N . GLN A 1 102 ? -13.974 -3.627 25.946 1.00 97.94 102 GLN A N 1
ATOM 798 C CA . GLN A 1 102 ? -14.532 -4.007 27.252 1.00 97.94 102 GLN A CA 1
ATOM 799 C C . GLN A 1 102 ? -13.472 -4.124 28.363 1.00 97.94 102 GLN A C 1
ATOM 801 O O . GLN A 1 102 ? -13.814 -4.070 29.543 1.00 97.94 102 GLN A O 1
ATOM 806 N N . ALA A 1 103 ? -12.183 -4.242 28.020 1.00 97.81 103 ALA A N 1
ATOM 807 C CA . ALA A 1 103 ? -11.094 -4.227 28.998 1.00 97.81 103 ALA A CA 1
ATOM 808 C C . ALA A 1 103 ? -10.852 -2.838 29.629 1.00 97.81 103 ALA A C 1
ATOM 810 O O . ALA A 1 103 ? -10.118 -2.730 30.613 1.00 97.81 103 ALA A O 1
ATOM 811 N N . PHE A 1 104 ? -11.449 -1.777 29.076 1.00 97.62 104 PHE A N 1
ATOM 812 C CA . PHE A 1 104 ? -11.333 -0.404 29.566 1.00 97.62 104 PHE A CA 1
ATOM 813 C C . PHE A 1 104 ? -12.654 0.081 30.193 1.00 97.62 104 PHE A C 1
ATOM 815 O O . PHE A 1 104 ? -13.722 -0.372 29.781 1.00 97.62 104 PHE A O 1
ATOM 822 N N . PRO A 1 105 ? -12.618 1.036 31.144 1.00 98.25 105 PRO A N 1
ATOM 823 C CA . PRO A 1 105 ? -13.823 1.693 31.659 1.00 98.25 105 PRO A CA 1
ATOM 824 C C . PRO A 1 105 ? -14.652 2.361 30.549 1.00 98.25 105 PRO A C 1
ATOM 826 O O . PRO A 1 105 ? -14.082 2.997 29.658 1.00 98.25 105 PRO A O 1
ATOM 829 N N . GLU A 1 106 ? -15.986 2.274 30.630 1.00 97.50 106 GLU A N 1
ATOM 830 C CA . GLU A 1 106 ? -16.913 2.817 29.614 1.00 97.50 106 GLU A CA 1
ATOM 831 C C . GLU A 1 106 ? -16.699 4.315 29.346 1.00 97.50 106 GLU A C 1
ATOM 833 O O . GLU A 1 106 ? -16.713 4.768 28.201 1.00 97.50 106 GLU A O 1
ATOM 838 N N . GLU A 1 107 ? -16.382 5.085 30.388 1.00 97.81 107 GLU A N 1
ATOM 839 C CA . GLU A 1 107 ? -16.042 6.514 30.317 1.00 97.81 107 GLU A CA 1
ATOM 840 C C . GLU A 1 107 ? -14.837 6.840 29.411 1.00 97.81 107 GLU A C 1
ATOM 842 O O . GLU A 1 107 ? -14.629 7.994 29.025 1.00 97.81 107 GLU A O 1
ATOM 847 N N . HIS A 1 108 ? -14.027 5.843 29.046 1.00 97.06 108 HIS A N 1
ATOM 848 C CA . HIS A 1 108 ? -12.887 5.997 28.143 1.00 97.06 108 HIS A CA 1
ATOM 849 C C . HIS A 1 108 ? -13.131 5.451 26.734 1.00 97.06 108 HIS A C 1
ATOM 851 O O . HIS A 1 108 ? -12.336 5.753 25.836 1.00 97.06 108 HIS A O 1
ATOM 857 N N . HIS A 1 109 ? -14.216 4.704 26.506 1.00 97.25 109 HIS A N 1
ATOM 858 C CA . HIS A 1 109 ? -14.463 4.012 25.236 1.00 97.25 109 HIS A CA 1
ATOM 859 C C . HIS A 1 109 ? -14.494 4.972 24.052 1.00 97.25 109 HIS A C 1
ATOM 861 O O . HIS A 1 109 ? -13.759 4.771 23.089 1.00 97.25 109 HIS A O 1
ATOM 867 N N . LEU A 1 110 ? -15.257 6.066 24.148 1.00 96.81 110 LEU A N 1
ATOM 868 C CA . LEU A 1 110 ? -15.365 7.053 23.068 1.00 96.81 110 LEU A CA 1
ATOM 869 C C . LEU A 1 110 ? -13.997 7.628 22.674 1.00 96.81 110 LEU A C 1
ATOM 871 O O . LEU A 1 110 ? -13.682 7.749 21.492 1.00 96.81 110 LEU A O 1
ATOM 875 N N . LYS A 1 111 ? -13.159 7.962 23.660 1.00 97.25 111 LYS A N 1
ATOM 876 C CA . LYS A 1 111 ? -11.828 8.532 23.415 1.00 97.25 111 LYS A CA 1
ATOM 877 C C . LYS A 1 111 ? -10.890 7.513 22.767 1.00 97.25 111 LYS A C 1
ATOM 879 O O . LYS A 1 111 ? -10.106 7.883 21.891 1.00 97.25 111 LYS A O 1
ATOM 884 N N . ILE A 1 112 ? -10.956 6.254 23.199 1.00 96.31 112 ILE A N 1
ATOM 885 C CA . ILE A 1 112 ? -10.169 5.154 22.630 1.00 96.31 112 ILE A CA 1
ATOM 886 C C . ILE A 1 112 ? -10.604 4.891 21.188 1.00 96.31 112 ILE A C 1
ATOM 888 O O . ILE A 1 112 ? -9.750 4.886 20.304 1.00 96.31 112 ILE A O 1
ATOM 892 N N . LEU A 1 113 ? -11.910 4.756 20.941 1.00 95.75 113 LEU A N 1
ATOM 893 C CA . LEU A 1 113 ? -12.474 4.538 19.609 1.00 95.75 113 LEU A CA 1
ATOM 894 C C . LEU A 1 113 ? -12.132 5.680 18.654 1.00 95.75 113 LEU A C 1
ATOM 896 O O . LEU A 1 113 ? -11.664 5.421 17.549 1.00 95.75 113 LEU A O 1
ATOM 900 N N . LEU A 1 114 ? -12.272 6.934 19.093 1.00 95.94 114 LEU A N 1
ATOM 901 C CA . LEU A 1 114 ? -11.898 8.095 18.286 1.00 95.94 114 LEU A CA 1
ATOM 902 C C . LEU A 1 114 ? -10.414 8.047 17.905 1.00 95.94 114 LEU A C 1
ATOM 904 O O . LEU A 1 114 ? -10.069 8.214 16.738 1.00 95.94 114 LEU A O 1
ATOM 908 N N . ARG A 1 115 ? -9.526 7.763 18.868 1.00 95.88 115 ARG A N 1
ATOM 909 C CA . ARG A 1 115 ? -8.084 7.668 18.604 1.00 95.88 115 ARG A CA 1
ATOM 910 C C . ARG A 1 115 ? -7.742 6.496 17.684 1.00 95.88 115 ARG A C 1
ATOM 912 O O . ARG A 1 115 ? -6.892 6.651 16.810 1.00 95.88 115 ARG A O 1
ATOM 919 N N . ALA A 1 116 ? -8.381 5.345 17.875 1.00 94.75 116 ALA A N 1
ATOM 920 C CA . ALA A 1 116 ? -8.202 4.174 17.027 1.00 94.75 116 ALA A CA 1
ATOM 921 C C . ALA A 1 116 ? -8.651 4.461 15.588 1.00 94.75 116 ALA A C 1
ATOM 923 O O . ALA A 1 116 ? -7.891 4.192 14.658 1.00 94.75 116 ALA A O 1
ATOM 924 N N . LEU A 1 117 ? -9.817 5.091 15.409 1.00 93.00 117 LEU A N 1
ATOM 925 C CA . LEU A 1 117 ? -10.328 5.511 14.105 1.00 93.00 117 LEU A CA 1
ATOM 926 C C . LEU A 1 117 ? -9.368 6.492 13.423 1.00 93.00 117 LEU A C 1
ATOM 928 O O . LEU A 1 117 ? -8.987 6.268 12.278 1.00 93.00 117 LEU A O 1
ATOM 932 N N . THR A 1 118 ? -8.890 7.519 14.134 1.00 92.19 118 THR A N 1
ATOM 933 C CA . THR A 1 118 ? -7.895 8.460 13.591 1.00 92.19 118 THR A CA 1
ATOM 934 C C . THR A 1 118 ? -6.616 7.748 13.140 1.00 92.19 118 THR A C 1
ATOM 936 O O . THR A 1 118 ? -6.078 8.048 12.075 1.00 92.19 118 THR A O 1
ATOM 939 N 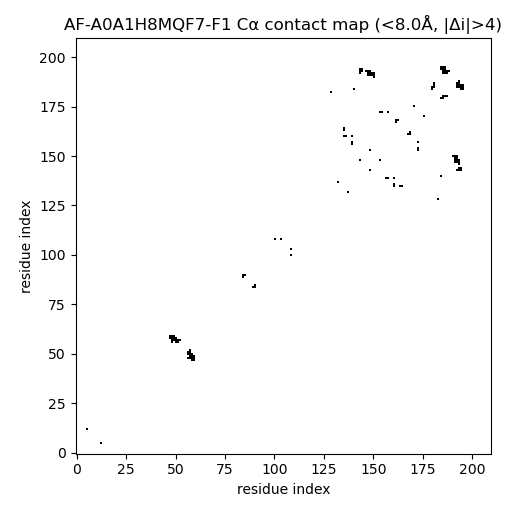N . MET A 1 119 ? -6.119 6.783 13.922 1.00 93.25 119 MET A N 1
ATOM 940 C CA . MET A 1 119 ? -4.937 6.001 13.544 1.00 93.25 119 MET A CA 1
ATOM 941 C C . MET A 1 119 ? -5.201 5.124 12.316 1.00 93.25 119 MET A C 1
ATOM 943 O O . MET A 1 119 ? -4.355 5.059 11.427 1.00 93.25 119 MET A O 1
ATOM 947 N N . GLN A 1 120 ? -6.364 4.476 12.233 1.00 92.38 120 GLN A N 1
ATOM 948 C CA . GLN A 1 120 ? -6.749 3.688 11.061 1.00 92.38 120 GLN A CA 1
ATOM 949 C C . GLN A 1 120 ? -6.879 4.553 9.808 1.00 92.38 120 GLN A C 1
ATOM 951 O O . GLN A 1 120 ? -6.388 4.160 8.749 1.00 92.38 120 GLN A O 1
ATOM 956 N N . GLU A 1 121 ? -7.476 5.741 9.916 1.00 88.69 121 GLU A N 1
ATOM 957 C CA . GLU A 1 121 ? -7.529 6.696 8.811 1.00 88.69 121 GLU A CA 1
ATOM 958 C C . GLU A 1 121 ? -6.126 7.092 8.360 1.00 88.69 121 GLU A C 1
ATOM 960 O O . GLU A 1 121 ? -5.841 7.037 7.165 1.00 88.69 121 GLU A O 1
ATOM 965 N N . LEU A 1 122 ? -5.229 7.406 9.298 1.00 85.94 122 LEU A N 1
ATOM 966 C CA . LEU A 1 122 ? -3.838 7.730 8.991 1.00 85.94 122 LEU A CA 1
ATOM 967 C C . LEU A 1 122 ? -3.126 6.574 8.273 1.00 85.94 122 LEU A C 1
ATOM 969 O O . LEU A 1 122 ? -2.470 6.800 7.256 1.00 85.94 122 LEU A O 1
ATOM 973 N N . TYR A 1 123 ? -3.278 5.338 8.756 1.00 86.56 123 TYR A N 1
ATOM 974 C CA . TYR A 1 123 ? -2.705 4.162 8.097 1.00 86.56 123 TYR A CA 1
ATOM 975 C C . TYR A 1 123 ? -3.288 3.940 6.707 1.00 86.56 123 TYR A C 1
ATOM 977 O O . TYR A 1 123 ? -2.540 3.626 5.785 1.00 86.56 123 TYR A O 1
ATOM 985 N N . ARG A 1 124 ? -4.596 4.146 6.529 1.00 85.75 124 ARG A N 1
ATOM 986 C CA . ARG A 1 124 ? -5.245 4.071 5.218 1.00 85.75 124 ARG A CA 1
ATOM 987 C C . ARG A 1 124 ? -4.681 5.125 4.269 1.00 85.75 124 ARG A C 1
ATOM 989 O O . ARG A 1 124 ? -4.334 4.782 3.144 1.00 85.75 124 ARG A O 1
ATOM 996 N N . TYR A 1 125 ? -4.542 6.374 4.713 1.00 81.94 125 TYR A N 1
ATOM 997 C CA . TYR A 1 125 ? -3.923 7.434 3.915 1.00 81.94 125 TYR A CA 1
ATOM 998 C C . TYR A 1 125 ? -2.480 7.096 3.550 1.00 81.94 125 TYR A C 1
ATOM 1000 O O . TYR A 1 125 ? -2.095 7.275 2.399 1.00 81.94 125 TYR A O 1
ATOM 1008 N N . PHE A 1 126 ? -1.702 6.552 4.488 1.00 82.94 126 PHE A N 1
ATOM 1009 C CA . PHE A 1 126 ? -0.334 6.117 4.218 1.00 82.94 126 PHE A CA 1
ATOM 1010 C C . PHE A 1 126 ? -0.281 4.946 3.232 1.00 82.94 126 PHE A C 1
ATOM 1012 O O . PHE A 1 126 ? 0.533 4.963 2.318 1.00 82.94 126 PHE A O 1
ATOM 1019 N N . ALA A 1 127 ? -1.156 3.949 3.371 1.00 82.19 127 ALA A N 1
ATOM 1020 C CA . ALA A 1 127 ? -1.227 2.815 2.454 1.00 82.19 127 ALA A CA 1
ATOM 1021 C C . ALA A 1 127 ? -1.635 3.257 1.043 1.00 82.19 127 ALA A C 1
ATOM 1023 O O . ALA A 1 127 ? -1.036 2.808 0.070 1.00 82.19 127 ALA A O 1
ATOM 1024 N N . LEU A 1 128 ? -2.603 4.174 0.928 1.00 81.06 128 LEU A N 1
ATOM 1025 C CA . LEU A 1 128 ? -2.981 4.784 -0.347 1.00 81.06 128 LEU A CA 1
ATOM 1026 C C . LEU A 1 128 ? -1.823 5.590 -0.935 1.00 81.06 128 LEU A C 1
ATOM 1028 O O . LEU A 1 128 ? -1.518 5.428 -2.111 1.00 81.06 128 LEU A O 1
ATOM 1032 N N . ALA A 1 129 ? -1.153 6.416 -0.132 1.00 77.00 129 ALA A N 1
ATOM 1033 C CA . ALA A 1 129 ? 0.029 7.151 -0.562 1.00 77.00 129 ALA A CA 1
ATOM 1034 C C . ALA A 1 129 ? 1.105 6.190 -1.082 1.00 77.00 129 ALA A C 1
ATOM 1036 O O . ALA A 1 129 ? 1.554 6.322 -2.212 1.00 77.00 129 ALA A O 1
ATOM 1037 N N . TYR A 1 130 ? 1.456 5.171 -0.299 1.00 79.62 130 TYR A N 1
ATOM 1038 C CA . TYR A 1 130 ? 2.476 4.184 -0.637 1.00 79.62 130 TYR A CA 1
ATOM 1039 C C . TYR A 1 130 ? 2.124 3.378 -1.891 1.00 79.62 130 TYR A C 1
ATOM 1041 O O . TYR A 1 130 ? 2.977 3.184 -2.747 1.00 79.62 130 TYR A O 1
ATOM 1049 N N . ALA A 1 131 ? 0.864 2.961 -2.048 1.00 75.88 131 ALA A N 1
ATOM 1050 C CA . ALA A 1 131 ? 0.402 2.269 -3.249 1.00 75.88 131 ALA A CA 1
ATOM 1051 C C . ALA A 1 131 ? 0.498 3.142 -4.514 1.00 75.88 131 ALA A C 1
ATOM 1053 O O . ALA A 1 131 ? 0.622 2.606 -5.613 1.00 75.88 131 ALA A O 1
ATOM 1054 N N . ASN A 1 132 ? 0.448 4.469 -4.362 1.00 70.81 132 ASN A N 1
ATOM 1055 C CA . ASN A 1 132 ? 0.585 5.427 -5.460 1.00 70.81 132 ASN A CA 1
ATOM 1056 C C . ASN A 1 132 ? 2.027 5.932 -5.662 1.00 70.81 132 ASN A C 1
ATOM 1058 O O . ASN A 1 132 ? 2.310 6.532 -6.699 1.00 70.81 132 ASN A O 1
ATOM 1062 N N . ILE A 1 133 ? 2.937 5.698 -4.710 1.00 77.19 133 ILE A N 1
ATOM 1063 C CA . ILE A 1 133 ? 4.354 6.053 -4.824 1.00 77.19 133 ILE A CA 1
ATOM 1064 C C . ILE A 1 133 ? 5.119 4.857 -5.382 1.00 77.19 133 ILE A C 1
ATOM 1066 O O . ILE A 1 133 ? 5.409 3.889 -4.682 1.00 77.19 133 ILE A O 1
ATOM 1070 N N . PHE A 1 134 ? 5.502 4.936 -6.653 1.00 72.62 134 PHE A N 1
ATOM 1071 C CA . PHE A 1 134 ? 6.413 3.953 -7.236 1.00 72.62 134 PHE A CA 1
ATOM 1072 C C . PHE A 1 134 ? 7.828 4.128 -6.670 1.00 72.62 134 PHE A C 1
ATOM 1074 O O . PHE A 1 134 ? 8.240 5.235 -6.326 1.00 72.62 134 PHE A O 1
ATOM 1081 N N . THR A 1 135 ? 8.615 3.051 -6.623 1.00 68.50 135 THR A N 1
ATOM 1082 C CA . THR A 1 135 ? 10.007 3.080 -6.134 1.00 68.50 135 THR A CA 1
ATOM 1083 C C . THR A 1 135 ? 10.864 4.150 -6.829 1.00 68.50 135 THR A C 1
ATOM 1085 O O . THR A 1 135 ? 11.700 4.772 -6.179 1.00 68.50 135 THR A O 1
ATOM 1088 N N . SER A 1 136 ? 10.599 4.444 -8.108 1.00 68.81 136 SER A N 1
ATOM 1089 C CA . SER A 1 136 ? 11.179 5.574 -8.858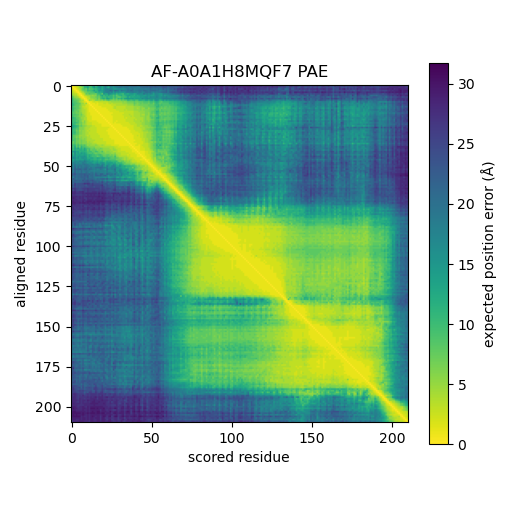 1.00 68.81 136 SER A CA 1
ATOM 1090 C C . SER A 1 136 ? 11.051 6.910 -8.146 1.00 68.81 136 SER A C 1
ATOM 1092 O O . SER A 1 136 ? 11.967 7.730 -8.138 1.00 68.81 136 SER A O 1
ATOM 1094 N N . GLN A 1 137 ? 9.867 7.146 -7.595 1.00 76.88 137 GLN A N 1
ATOM 1095 C CA . GLN A 1 137 ? 9.480 8.420 -7.020 1.00 76.88 137 GLN A CA 1
ATOM 1096 C C . GLN A 1 137 ? 10.169 8.637 -5.670 1.00 76.88 137 GLN A C 1
ATOM 1098 O O . GLN A 1 137 ? 10.476 9.772 -5.316 1.00 76.88 137 GLN A O 1
ATOM 1103 N N . ILE A 1 138 ? 10.494 7.549 -4.959 1.00 81.44 138 ILE A N 1
ATOM 1104 C CA . ILE A 1 138 ? 11.263 7.583 -3.707 1.00 81.44 138 ILE A CA 1
ATOM 1105 C C . ILE A 1 138 ? 12.681 8.101 -3.958 1.00 81.44 138 ILE A C 1
ATOM 1107 O O . ILE A 1 138 ? 13.142 8.949 -3.203 1.00 81.44 138 ILE A O 1
ATOM 1111 N N . ILE A 1 139 ? 13.347 7.655 -5.029 1.00 82.25 139 ILE A N 1
ATOM 1112 C CA . ILE A 1 139 ? 14.708 8.107 -5.368 1.00 82.25 139 ILE A CA 1
ATOM 1113 C C . ILE A 1 139 ? 14.711 9.610 -5.658 1.00 82.25 139 ILE A C 1
ATOM 1115 O O . ILE A 1 139 ? 15.538 10.353 -5.134 1.00 82.25 139 ILE A O 1
ATOM 1119 N N . LEU A 1 140 ? 13.753 10.082 -6.461 1.00 84.00 140 LEU A N 1
ATOM 1120 C CA . LEU A 1 140 ? 13.644 11.506 -6.769 1.00 84.00 140 LEU A CA 1
ATOM 1121 C C . LEU A 1 140 ? 13.310 12.329 -5.518 1.00 84.00 140 LEU A C 1
ATOM 1123 O O . LEU A 1 140 ? 13.897 13.386 -5.309 1.00 84.00 140 LEU A O 1
ATOM 1127 N N . LEU A 1 141 ? 12.426 11.823 -4.653 1.00 83.75 141 LEU A N 1
ATOM 1128 C CA . LEU A 1 141 ? 12.142 12.424 -3.350 1.00 83.75 141 LEU A CA 1
ATOM 1129 C C . LEU A 1 141 ? 13.374 12.466 -2.441 1.00 83.75 141 LEU A C 1
ATOM 1131 O O . LEU A 1 141 ? 13.588 13.466 -1.765 1.00 83.75 141 LEU A O 1
ATOM 1135 N N . GLU A 1 142 ? 14.203 11.425 -2.424 1.00 85.94 142 GLU A N 1
ATOM 1136 C CA . GLU A 1 142 ? 15.444 11.391 -1.648 1.00 85.94 142 GLU A CA 1
ATOM 1137 C C . GLU A 1 142 ? 16.428 12.463 -2.128 1.00 85.94 142 GLU A C 1
ATOM 1139 O O . GLU A 1 142 ? 16.974 13.212 -1.314 1.00 85.94 142 GLU A O 1
ATOM 1144 N N . ILE A 1 143 ? 16.584 12.617 -3.446 1.00 85.44 143 ILE A N 1
ATOM 1145 C CA . ILE A 1 143 ? 17.436 13.656 -4.036 1.00 85.44 143 ILE A CA 1
ATOM 1146 C C . ILE A 1 143 ? 16.889 15.053 -3.709 1.00 85.44 143 ILE A C 1
ATOM 1148 O O . ILE A 1 143 ? 17.643 15.887 -3.199 1.00 85.44 143 ILE A O 1
ATOM 1152 N N . LEU A 1 144 ? 15.584 15.275 -3.910 1.00 83.56 144 LEU A N 1
ATOM 1153 C CA . LEU A 1 144 ? 14.877 16.516 -3.555 1.00 83.56 144 LEU A CA 1
ATOM 1154 C C . LEU A 1 144 ? 14.985 16.848 -2.056 1.00 83.56 144 LEU A C 1
ATOM 1156 O O . LEU A 1 144 ? 15.011 18.016 -1.671 1.00 83.56 144 LEU A O 1
ATOM 1160 N N . ASN A 1 145 ? 15.060 15.825 -1.203 1.00 80.12 145 ASN A N 1
ATOM 1161 C CA . ASN A 1 145 ? 15.227 15.985 0.240 1.00 80.12 145 ASN A CA 1
ATOM 1162 C C . ASN A 1 145 ? 16.679 16.261 0.642 1.00 80.12 145 ASN A C 1
ATOM 1164 O O . ASN A 1 145 ? 16.918 16.926 1.651 1.00 80.12 145 ASN A O 1
ATOM 1168 N N . SER A 1 146 ? 17.649 15.756 -0.121 1.00 84.50 146 SER A N 1
ATOM 1169 C CA . SER A 1 146 ? 19.076 15.905 0.182 1.00 84.50 146 SER A CA 1
ATOM 1170 C C . SER A 1 146 ? 19.610 17.310 -0.115 1.00 84.50 146 SER A C 1
ATOM 1172 O O . SER A 1 146 ? 20.496 17.797 0.592 1.00 84.50 146 SER A O 1
ATOM 1174 N N . ARG A 1 147 ? 19.071 17.983 -1.140 1.00 85.94 147 ARG A N 1
ATOM 1175 C CA . ARG A 1 147 ? 19.491 19.326 -1.553 1.00 85.94 147 ARG A CA 1
ATOM 1176 C C . ARG A 1 147 ? 18.353 20.086 -2.226 1.00 85.94 147 ARG A C 1
ATOM 1178 O O . ARG A 1 147 ? 17.483 19.493 -2.852 1.00 85.94 147 ARG A O 1
ATOM 1185 N N . LYS A 1 148 ? 18.394 21.417 -2.136 1.00 85.12 148 LYS A N 1
ATOM 1186 C CA . LYS A 1 148 ? 17.539 22.277 -2.964 1.00 85.12 148 LYS A CA 1
ATOM 1187 C C . LYS A 1 148 ? 18.028 22.182 -4.404 1.00 85.12 148 LYS A C 1
ATOM 1189 O O . LYS A 1 148 ? 19.214 22.410 -4.638 1.00 85.12 148 LYS A O 1
ATOM 1194 N N . ILE A 1 149 ? 17.128 21.880 -5.328 1.00 85.69 149 ILE A N 1
ATOM 1195 C CA . ILE A 1 149 ? 17.433 21.829 -6.758 1.00 85.69 149 ILE A CA 1
ATOM 1196 C C . ILE A 1 149 ? 16.601 22.863 -7.512 1.00 85.69 149 ILE A C 1
ATOM 1198 O O . ILE A 1 149 ? 15.481 23.200 -7.109 1.00 85.69 149 ILE A O 1
ATOM 1202 N N . GLY A 1 150 ? 17.169 23.385 -8.597 1.00 86.50 150 GLY A N 1
ATOM 1203 C CA . GLY A 1 150 ? 16.449 24.245 -9.533 1.00 86.50 150 GLY A CA 1
ATOM 1204 C C . GLY A 1 150 ? 15.471 23.447 -10.399 1.00 86.50 150 GLY A C 1
ATOM 1205 O O . GLY A 1 150 ? 15.536 22.221 -10.462 1.00 86.50 150 GLY A O 1
ATOM 1206 N N . HIS A 1 151 ? 14.572 24.146 -11.094 1.00 85.69 151 HIS A N 1
ATOM 1207 C CA . HIS A 1 151 ? 13.592 23.512 -11.983 1.00 85.69 151 HIS A CA 1
ATOM 1208 C C . HIS A 1 151 ? 14.253 22.736 -13.138 1.00 85.69 151 HIS A C 1
ATOM 1210 O O . HIS A 1 151 ? 13.820 21.634 -13.454 1.00 85.69 151 HIS A O 1
ATOM 1216 N N . GLU A 1 152 ? 15.332 23.271 -13.718 1.00 89.62 152 GLU A N 1
ATOM 1217 C CA . GLU A 1 152 ? 16.084 22.611 -14.798 1.00 89.62 152 GLU A CA 1
ATOM 1218 C C . GLU A 1 152 ? 16.706 21.285 -14.334 1.00 89.62 152 GLU A C 1
ATOM 1220 O O . GLU A 1 152 ? 16.525 20.253 -14.973 1.00 89.62 152 GLU A O 1
ATOM 1225 N N . GLU A 1 153 ? 17.361 21.280 -13.170 1.00 89.12 153 GLU A N 1
ATOM 1226 C CA . GLU A 1 153 ? 17.928 20.061 -12.580 1.00 89.12 153 GLU A CA 1
ATOM 1227 C C . GLU A 1 153 ? 16.831 19.042 -12.222 1.00 89.12 153 GLU A C 1
ATOM 1229 O O . GLU A 1 153 ? 17.010 17.837 -12.404 1.00 89.12 153 GLU A O 1
ATOM 1234 N N . ALA A 1 154 ? 15.670 19.511 -11.750 1.00 89.31 154 ALA A N 1
ATOM 1235 C CA . ALA A 1 154 ? 14.522 18.651 -11.478 1.00 89.31 154 ALA A CA 1
ATOM 1236 C C . ALA A 1 154 ? 13.984 17.976 -12.752 1.00 89.31 154 ALA A C 1
ATOM 1238 O O . ALA A 1 154 ? 13.610 16.803 -12.696 1.00 89.31 154 ALA A O 1
ATOM 1239 N N . ASP A 1 155 ? 13.971 18.680 -13.888 1.00 92.94 155 ASP A N 1
ATOM 1240 C CA . ASP A 1 155 ? 13.565 18.133 -15.189 1.00 92.94 155 ASP A CA 1
ATOM 1241 C C . ASP A 1 155 ? 14.526 17.046 -15.682 1.00 92.94 155 ASP A C 1
ATOM 1243 O O . ASP A 1 155 ? 14.091 15.965 -16.086 1.00 92.94 155 ASP A O 1
ATOM 1247 N N . GLU A 1 156 ? 15.836 17.280 -15.585 1.00 94.06 156 GLU A N 1
ATOM 1248 C CA . GLU A 1 156 ? 16.847 16.280 -15.948 1.00 94.06 156 GLU A CA 1
ATOM 1249 C C . GLU A 1 156 ? 16.744 15.022 -15.079 1.00 94.06 156 GLU A C 1
ATOM 1251 O O . GLU A 1 156 ? 16.727 13.894 -15.590 1.00 94.06 156 GLU A O 1
ATOM 1256 N N . LEU A 1 157 ? 16.608 15.205 -13.763 1.00 90.75 157 LEU A N 1
ATOM 1257 C CA . LEU A 1 157 ? 16.410 14.101 -12.830 1.00 90.75 157 LEU A CA 1
ATOM 1258 C C . LEU A 1 157 ? 15.115 13.344 -13.135 1.00 90.75 157 LEU A C 1
ATOM 1260 O O . LEU A 1 157 ? 15.128 12.113 -13.187 1.00 90.75 157 LEU A O 1
ATOM 1264 N N . PHE A 1 158 ? 14.016 14.051 -13.398 1.00 91.81 158 PHE A N 1
ATOM 1265 C CA . PHE A 1 158 ? 12.746 13.426 -13.752 1.00 91.81 158 PHE A CA 1
ATOM 1266 C C . PHE A 1 158 ? 12.852 12.612 -15.042 1.00 91.81 158 PHE A C 1
ATOM 1268 O O . PHE A 1 158 ? 12.413 11.464 -15.055 1.00 91.81 158 PHE A O 1
ATOM 1275 N N . LYS A 1 159 ? 13.504 13.131 -16.088 1.00 93.69 159 LYS A N 1
ATOM 1276 C CA . LYS A 1 159 ? 13.766 12.384 -17.332 1.00 93.69 159 LYS A CA 1
ATOM 1277 C C . LYS A 1 159 ? 14.575 11.112 -17.080 1.00 93.69 159 LYS A C 1
ATOM 1279 O O . LYS A 1 159 ? 14.256 10.065 -17.645 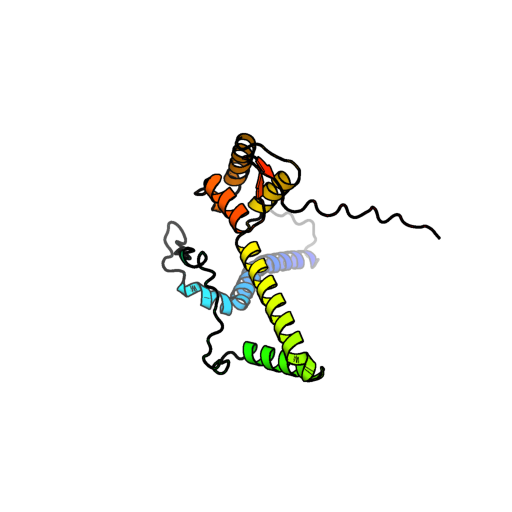1.00 93.69 159 LYS A O 1
ATOM 1284 N N . SER A 1 160 ? 15.582 11.169 -16.203 1.00 91.50 160 SER A N 1
ATOM 1285 C CA . SER A 1 160 ? 16.378 9.987 -15.840 1.00 91.50 160 SER A CA 1
ATOM 1286 C C . SER A 1 160 ? 15.536 8.904 -15.149 1.00 91.50 160 SER A C 1
ATOM 1288 O O . SER A 1 160 ? 15.695 7.712 -15.417 1.00 91.50 160 SER A O 1
ATOM 1290 N N . VAL A 1 161 ? 14.587 9.314 -14.305 1.00 88.81 161 VAL A N 1
ATOM 1291 C CA . VAL A 1 161 ? 13.664 8.410 -13.611 1.00 88.81 161 VAL A CA 1
ATOM 1292 C C . VAL A 1 161 ? 12.602 7.884 -14.578 1.00 88.81 161 VAL A C 1
ATOM 1294 O O . VAL A 1 161 ? 12.326 6.689 -14.601 1.00 88.81 161 VAL A O 1
ATOM 1297 N N . GLN A 1 162 ? 12.055 8.738 -15.439 1.00 91.81 162 GLN A N 1
ATOM 1298 C CA . GLN A 1 162 ? 11.085 8.366 -16.466 1.00 91.81 162 GLN A CA 1
ATOM 1299 C C . GLN A 1 162 ? 11.641 7.306 -17.428 1.00 91.81 162 GLN A C 1
ATOM 1301 O O . GLN A 1 162 ? 10.927 6.369 -17.782 1.00 91.81 162 GLN A O 1
ATOM 1306 N N . ALA A 1 163 ? 12.922 7.398 -17.801 1.00 92.44 163 ALA A N 1
ATOM 1307 C CA . ALA A 1 163 ? 13.572 6.432 -18.688 1.00 92.44 163 ALA A CA 1
ATOM 1308 C C . ALA A 1 163 ? 13.612 4.999 -18.123 1.00 92.44 163 ALA A C 1
ATOM 1310 O O . ALA A 1 163 ? 13.631 4.040 -18.892 1.00 92.44 163 ALA A O 1
ATOM 1311 N N . ASN A 1 164 ? 13.607 4.849 -16.796 1.00 86.06 164 ASN A N 1
ATOM 1312 C CA . ASN A 1 164 ? 13.705 3.554 -16.119 1.00 86.06 164 ASN A CA 1
ATOM 1313 C C . ASN A 1 164 ? 12.347 3.009 -15.642 1.00 86.06 164 ASN A C 1
ATOM 1315 O O . ASN A 1 164 ? 12.286 1.897 -15.118 1.00 86.06 164 ASN A O 1
ATOM 1319 N N . HIS A 1 165 ? 11.260 3.778 -15.787 1.00 85.69 165 HIS A N 1
ATOM 1320 C CA . HIS A 1 165 ? 9.967 3.453 -15.186 1.00 85.69 165 HIS A CA 1
ATOM 1321 C C . HIS A 1 165 ? 8.806 3.710 -16.147 1.00 85.69 165 HIS A C 1
ATOM 1323 O O . HIS A 1 165 ? 8.321 4.832 -16.290 1.00 85.69 165 HIS A O 1
ATOM 1329 N N . ASP A 1 166 ? 8.305 2.628 -16.747 1.00 85.94 166 ASP A N 1
ATOM 1330 C CA . ASP A 1 166 ? 7.246 2.659 -17.760 1.00 85.94 166 ASP A CA 1
ATOM 1331 C C . ASP A 1 166 ? 5.966 3.377 -17.307 1.00 85.94 166 ASP A C 1
ATOM 1333 O O . ASP A 1 166 ? 5.306 4.006 -18.131 1.00 85.94 166 ASP A O 1
ATOM 1337 N N . GLN A 1 167 ? 5.637 3.352 -16.007 1.00 82.50 167 GLN A N 1
ATOM 1338 C CA . GLN A 1 167 ? 4.438 4.020 -15.480 1.00 82.50 167 GLN A CA 1
ATOM 1339 C C . GLN A 1 167 ? 4.494 5.553 -15.587 1.00 82.50 167 GLN A C 1
ATOM 1341 O O . GLN A 1 167 ? 3.460 6.211 -15.499 1.00 82.50 167 GLN A O 1
ATOM 1346 N N . LEU A 1 168 ? 5.689 6.129 -15.754 1.00 87.38 168 LEU A N 1
ATOM 1347 C CA . LEU A 1 168 ? 5.898 7.574 -15.837 1.00 87.38 168 LEU A CA 1
ATOM 1348 C C . LEU A 1 168 ? 6.026 8.080 -17.276 1.00 87.38 168 LEU A C 1
ATOM 1350 O O . LEU A 1 168 ? 6.175 9.285 -17.461 1.00 87.38 168 LEU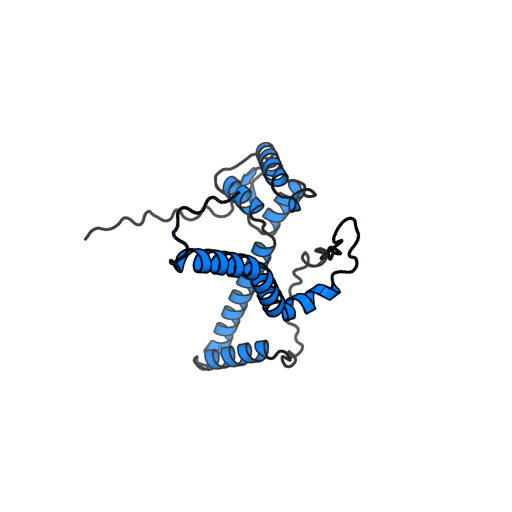 A O 1
ATOM 1354 N N . LYS A 1 169 ? 5.970 7.212 -18.296 1.00 90.75 169 LYS A N 1
ATOM 1355 C CA . LYS A 1 169 ? 6.168 7.610 -19.705 1.00 90.75 169 LYS A CA 1
ATOM 1356 C C . LYS A 1 169 ? 5.231 8.730 -20.153 1.00 90.75 169 LYS A C 1
ATOM 1358 O O . LYS A 1 169 ? 5.661 9.631 -20.863 1.00 90.75 169 LYS A O 1
ATOM 1363 N N . ASP A 1 170 ? 3.991 8.706 -19.673 1.00 91.81 170 ASP A N 1
ATOM 1364 C CA . ASP A 1 170 ? 2.976 9.705 -20.024 1.00 91.81 170 ASP A CA 1
ATOM 1365 C C . ASP A 1 170 ? 2.950 10.907 -19.064 1.00 91.81 170 ASP A C 1
ATOM 1367 O O . ASP A 1 170 ? 2.203 11.867 -19.267 1.00 91.81 170 ASP A O 1
ATOM 1371 N N . TRP A 1 171 ? 3.752 10.875 -17.997 1.00 91.12 171 TRP A N 1
ATOM 1372 C CA . TRP A 1 171 ? 3.788 11.935 -16.996 1.00 91.12 171 TRP A CA 1
ATOM 1373 C C . TRP A 1 171 ? 4.748 13.046 -17.413 1.00 91.12 171 TRP A C 1
ATOM 1375 O O . TRP A 1 171 ? 5.867 12.801 -17.854 1.00 91.12 171 TRP A O 1
ATOM 1385 N N . LYS A 1 172 ? 4.326 14.293 -17.204 1.00 94.31 172 LYS A N 1
ATOM 1386 C CA . LYS A 1 172 ? 5.206 15.467 -17.284 1.00 94.31 172 LYS A CA 1
ATOM 1387 C C . LYS A 1 172 ? 5.733 15.830 -15.899 1.00 94.31 172 LYS A C 1
ATOM 1389 O O . LYS A 1 172 ? 5.056 15.543 -14.904 1.00 94.31 172 LYS A O 1
ATOM 1394 N N . LEU A 1 173 ? 6.871 16.527 -15.839 1.00 90.81 173 LEU A N 1
ATOM 1395 C CA . LEU A 1 173 ? 7.459 17.001 -14.584 1.00 90.81 173 LEU A CA 1
ATOM 1396 C C . LEU A 1 173 ? 6.430 17.760 -13.738 1.00 90.81 173 LEU A C 1
ATOM 1398 O O . LEU A 1 173 ? 6.305 17.501 -12.549 1.00 90.81 173 LEU A O 1
ATOM 1402 N N . GLU A 1 174 ? 5.619 18.638 -14.326 1.00 90.38 174 GLU A N 1
ATOM 1403 C CA . GLU A 1 174 ? 4.640 19.437 -13.578 1.00 90.38 174 GLU A CA 1
ATOM 1404 C C . GLU A 1 174 ? 3.534 18.576 -12.966 1.00 90.38 174 GLU A C 1
ATOM 1406 O O . GLU A 1 174 ? 3.052 18.863 -11.871 1.00 90.38 174 GLU A O 1
ATOM 1411 N N . THR A 1 175 ? 3.136 17.508 -13.663 1.00 89.94 175 THR A N 1
ATOM 1412 C CA . THR A 1 175 ? 2.145 16.548 -13.151 1.00 89.94 175 THR A CA 1
ATOM 1413 C C . THR A 1 175 ? 2.726 15.802 -11.960 1.00 89.94 175 THR A C 1
ATOM 1415 O O . THR A 1 175 ? 2.073 15.671 -10.925 1.00 89.94 175 THR A O 1
ATOM 1418 N N . TYR A 1 176 ? 3.987 15.396 -12.085 1.00 88.69 176 TYR A N 1
ATOM 1419 C CA . TYR A 1 176 ? 4.732 14.748 -11.022 1.00 88.69 176 TYR A CA 1
ATOM 1420 C C . TYR A 1 176 ? 4.924 15.660 -9.799 1.00 88.69 176 TYR A C 1
ATOM 1422 O O . TYR A 1 176 ? 4.590 15.275 -8.680 1.00 88.69 176 TYR A O 1
ATOM 1430 N N . MET A 1 177 ? 5.360 16.906 -9.992 1.00 87.31 177 MET A N 1
ATOM 1431 C CA . MET A 1 177 ? 5.548 17.863 -8.897 1.00 87.31 177 MET A CA 1
ATOM 1432 C C . MET A 1 177 ? 4.224 18.234 -8.230 1.00 87.31 177 MET A C 1
ATOM 1434 O O . MET A 1 177 ? 4.160 18.317 -7.005 1.00 87.31 177 MET A O 1
ATOM 1438 N N . ARG A 1 178 ? 3.141 18.390 -9.002 1.00 88.19 178 ARG A N 1
ATOM 1439 C CA . ARG A 1 178 ? 1.798 18.608 -8.447 1.00 88.19 178 ARG A CA 1
ATOM 1440 C C . ARG A 1 178 ? 1.338 17.421 -7.609 1.00 88.19 178 ARG A C 1
ATOM 1442 O O . ARG A 1 178 ? 0.749 17.634 -6.557 1.00 88.19 178 ARG A O 1
ATOM 1449 N N . PHE A 1 179 ? 1.622 16.194 -8.042 1.00 85.81 179 PHE A N 1
ATOM 1450 C CA . PHE A 1 179 ? 1.374 15.007 -7.231 1.00 85.81 179 PHE A CA 1
ATOM 1451 C C . PHE A 1 179 ? 2.133 15.105 -5.898 1.00 85.81 179 PHE A C 1
ATOM 1453 O O . PHE A 1 179 ? 1.502 15.061 -4.845 1.00 85.81 179 PHE A O 1
ATOM 1460 N N . LEU A 1 180 ? 3.446 15.358 -5.916 1.00 86.06 180 LEU A N 1
ATOM 1461 C CA . LEU A 1 180 ? 4.232 15.489 -4.681 1.00 86.06 180 LEU A CA 1
ATOM 1462 C C . LEU A 1 180 ? 3.737 16.621 -3.759 1.00 86.06 180 LEU A C 1
ATOM 1464 O O . LEU A 1 180 ? 3.727 16.456 -2.539 1.00 86.06 180 LEU A O 1
ATOM 1468 N N . LEU A 1 181 ? 3.305 17.751 -4.326 1.00 84.62 181 LEU A N 1
ATOM 1469 C CA . LEU A 1 181 ? 2.732 18.881 -3.586 1.00 84.62 181 LEU A CA 1
ATOM 1470 C C . LEU A 1 181 ? 1.369 18.535 -2.972 1.00 84.62 181 LEU A C 1
ATOM 1472 O O . LEU A 1 181 ? 1.154 18.793 -1.791 1.00 84.62 181 LEU A O 1
ATOM 1476 N N . ASN A 1 182 ? 0.468 17.912 -3.736 1.00 84.06 182 ASN A N 1
ATOM 1477 C CA . ASN A 1 182 ? -0.867 17.527 -3.266 1.00 84.06 182 ASN A CA 1
ATOM 1478 C C . ASN A 1 182 ? -0.799 16.530 -2.101 1.00 84.06 182 ASN A C 1
ATOM 1480 O O . ASN A 1 182 ? -1.603 16.600 -1.174 1.00 84.06 182 ASN A O 1
ATOM 1484 N N . TRP A 1 183 ? 0.185 15.629 -2.129 1.00 81.25 183 TRP A N 1
ATOM 1485 C CA . TRP A 1 183 ? 0.449 14.684 -1.043 1.00 81.25 183 TRP A CA 1
ATOM 1486 C C . TRP A 1 183 ? 1.291 15.274 0.100 1.00 81.25 183 TRP A C 1
ATOM 1488 O O . TRP A 1 183 ? 1.597 14.573 1.062 1.00 81.25 183 TRP A O 1
ATOM 1498 N N . ASN A 1 184 ? 1.631 16.567 0.036 1.00 84.19 184 ASN A N 1
ATOM 1499 C CA . ASN A 1 184 ? 2.461 17.283 1.007 1.00 84.19 184 ASN A CA 1
ATOM 1500 C C . ASN A 1 184 ? 3.858 16.666 1.224 1.00 84.19 184 ASN A C 1
ATOM 1502 O O . ASN A 1 184 ? 4.436 16.810 2.304 1.00 84.19 184 ASN A O 1
ATOM 1506 N N . PHE A 1 185 ? 4.427 15.999 0.215 1.00 82.88 185 PHE A N 1
ATOM 1507 C CA . PHE A 1 185 ? 5.797 15.474 0.289 1.00 82.88 185 PHE A CA 1
ATOM 1508 C C . PHE A 1 185 ? 6.852 16.570 0.124 1.00 82.88 185 PHE A C 1
ATOM 1510 O O . PHE A 1 185 ? 7.934 16.478 0.699 1.00 82.88 185 PHE A O 1
ATOM 1517 N N . ILE A 1 186 ? 6.528 17.624 -0.626 1.00 84.06 186 ILE A N 1
ATOM 1518 C CA . ILE A 1 186 ? 7.386 18.795 -0.842 1.00 84.06 186 ILE A CA 1
ATOM 1519 C C . ILE A 1 186 ? 6.581 20.087 -0.651 1.00 84.06 186 ILE A C 1
ATOM 1521 O O . ILE A 1 186 ? 5.349 20.057 -0.641 1.00 84.06 186 ILE A O 1
ATOM 1525 N N . LYS A 1 187 ? 7.265 21.229 -0.509 1.00 80.06 187 LYS A N 1
ATOM 1526 C CA . LYS A 1 187 ? 6.659 22.567 -0.608 1.00 80.06 187 LYS A CA 1
ATOM 1527 C C . LYS A 1 187 ? 7.301 23.361 -1.737 1.00 80.06 187 LYS A C 1
ATOM 1529 O O . LYS A 1 187 ? 8.488 23.212 -2.020 1.00 80.06 187 LYS A O 1
ATOM 1534 N N . ASP A 1 188 ? 6.504 24.236 -2.335 1.00 79.31 188 ASP A N 1
ATOM 1535 C CA . ASP A 1 188 ? 7.006 25.277 -3.222 1.00 79.31 188 ASP A CA 1
ATOM 1536 C C . ASP A 1 188 ? 7.510 26.449 -2.369 1.00 79.31 188 ASP A C 1
ATOM 1538 O O . ASP A 1 188 ? 6.759 27.019 -1.570 1.00 79.31 188 ASP A O 1
ATOM 1542 N N . LEU A 1 189 ? 8.802 26.751 -2.481 1.00 78.69 189 LEU A N 1
ATOM 1543 C CA . LEU A 1 189 ? 9.454 27.877 -1.826 1.00 78.69 189 LEU A CA 1
ATOM 1544 C C . LEU A 1 189 ? 9.952 28.821 -2.923 1.00 78.69 189 LEU A C 1
ATOM 1546 O O . LEU A 1 189 ? 11.080 28.689 -3.398 1.00 78.69 189 LEU A O 1
ATOM 1550 N N . GLU A 1 190 ? 9.096 29.761 -3.327 1.00 76.69 190 GLU A N 1
ATOM 1551 C CA . GLU A 1 190 ? 9.442 30.855 -4.249 1.00 76.69 190 GLU A CA 1
ATOM 1552 C C . GLU A 1 190 ? 10.066 30.370 -5.578 1.00 76.69 190 GLU A C 1
ATOM 1554 O O . GLU A 1 190 ? 11.012 30.969 -6.087 1.00 76.69 190 GLU A O 1
ATOM 1559 N N . GLY A 1 191 ? 9.562 29.264 -6.146 1.00 70.19 191 GLY A N 1
ATOM 1560 C CA . GLY A 1 191 ? 10.068 28.711 -7.411 1.00 70.19 191 GLY A CA 1
ATOM 1561 C C . GLY A 1 191 ? 11.275 27.779 -7.261 1.00 70.19 191 GLY A C 1
ATOM 1562 O O . GLY A 1 191 ? 11.797 27.278 -8.258 1.00 70.19 191 GLY A O 1
ATOM 1563 N N . THR A 1 192 ? 11.696 27.496 -6.026 1.00 68.81 192 THR A N 1
ATOM 1564 C CA . THR A 1 192 ? 12.570 26.362 -5.709 1.00 68.81 192 THR A CA 1
ATOM 1565 C C . THR A 1 192 ? 11.795 25.294 -4.953 1.00 68.81 192 THR A C 1
ATOM 1567 O O . THR A 1 192 ? 11.054 25.579 -4.010 1.00 68.81 192 THR A O 1
ATOM 1570 N N . TYR A 1 193 ? 11.981 24.038 -5.348 1.00 71.38 193 TYR A N 1
ATOM 1571 C CA . TYR A 1 193 ? 11.383 22.914 -4.640 1.00 71.38 193 TYR A CA 1
ATOM 1572 C C . TYR A 1 193 ? 12.263 22.554 -3.446 1.00 71.38 193 TYR A C 1
ATOM 1574 O O . TYR A 1 193 ? 13.464 22.307 -3.583 1.00 71.38 193 TYR A O 1
ATOM 1582 N N . GLY A 1 194 ? 11.671 22.574 -2.254 1.00 60.03 194 GLY A N 1
ATOM 1583 C CA . GLY A 1 194 ? 12.382 22.334 -1.005 1.00 60.03 194 GLY A CA 1
ATOM 1584 C C . GLY A 1 194 ? 11.487 21.701 0.054 1.00 60.03 194 GLY A C 1
ATOM 1585 O O . GLY A 1 194 ? 10.259 21.700 -0.037 1.00 60.03 194 GLY A O 1
ATOM 1586 N N . HIS A 1 195 ? 12.115 21.111 1.066 1.00 61.56 195 HIS A N 1
ATOM 1587 C CA . HIS A 1 195 ? 11.416 20.260 2.021 1.00 61.56 195 HIS A CA 1
ATOM 1588 C C . HIS A 1 195 ? 10.700 21.027 3.154 1.00 61.56 195 HIS A C 1
ATOM 1590 O O . HIS A 1 195 ? 11.098 22.124 3.550 1.00 61.56 195 HIS A O 1
ATOM 1596 N N . LEU A 1 196 ? 9.652 20.394 3.701 1.00 49.50 196 LEU A N 1
ATOM 1597 C CA . LEU A 1 196 ? 8.751 20.886 4.755 1.00 49.50 196 LEU A CA 1
ATOM 1598 C C . LEU A 1 196 ? 9.284 20.622 6.174 1.00 49.50 196 LEU A C 1
ATOM 1600 O O . LEU A 1 196 ? 9.099 21.433 7.079 1.00 49.50 196 LEU A O 1
ATOM 1604 N N . TYR A 1 197 ? 9.968 19.496 6.363 1.00 49.03 197 TYR A N 1
ATOM 1605 C CA . TYR A 1 197 ? 10.487 19.065 7.656 1.00 49.03 197 TYR A CA 1
ATOM 1606 C C . TYR A 1 197 ? 12.004 18.959 7.602 1.00 49.03 197 TYR A C 1
ATOM 1608 O O . TYR A 1 197 ? 12.564 17.966 7.146 1.00 49.03 197 TYR A O 1
ATOM 1616 N N . LYS A 1 198 ? 12.723 19.950 8.124 1.00 47.94 198 LYS A N 1
ATOM 1617 C CA . LYS A 1 198 ? 14.081 19.661 8.589 1.00 47.94 198 LYS A CA 1
ATOM 1618 C C . LYS A 1 198 ? 13.895 18.573 9.648 1.00 47.94 198 LYS A C 1
ATOM 1620 O O . LYS A 1 198 ? 13.406 18.892 10.730 1.00 47.94 198 LYS A O 1
ATOM 1625 N N . LEU A 1 199 ? 14.134 17.299 9.297 1.00 45.06 199 LEU A N 1
ATOM 1626 C CA . LEU A 1 199 ? 14.084 16.205 10.264 1.00 45.06 199 LEU A CA 1
ATOM 1627 C C . LEU A 1 199 ? 14.898 16.721 11.444 1.00 45.06 199 LEU A C 1
ATOM 1629 O O . LEU A 1 199 ? 16.031 17.161 11.206 1.00 45.06 199 LEU A O 1
ATOM 1633 N N . PRO A 1 200 ? 14.318 16.814 12.656 1.00 43.25 200 PRO A N 1
ATOM 1634 C CA . PRO A 1 200 ? 15.072 17.301 13.793 1.00 43.25 200 PRO A CA 1
ATOM 1635 C C . PRO A 1 200 ? 16.332 16.456 13.807 1.00 43.25 200 PRO A C 1
ATOM 1637 O O . PRO A 1 200 ? 16.229 15.226 13.824 1.00 43.25 200 PRO A O 1
ATOM 1640 N N . HIS A 1 201 ? 17.493 17.104 13.649 1.00 44.78 201 HIS A N 1
ATOM 1641 C CA . HIS A 1 201 ? 18.775 16.423 13.719 1.00 44.78 201 HIS A CA 1
ATOM 1642 C C . HIS A 1 201 ? 18.677 15.577 14.974 1.00 44.78 201 HIS A C 1
ATOM 1644 O O . HIS A 1 201 ? 18.544 16.148 16.057 1.00 44.78 201 HIS A O 1
ATOM 1650 N N . ARG A 1 202 ? 18.616 14.244 14.831 1.00 43.75 202 ARG A N 1
ATOM 1651 C CA . ARG A 1 202 ? 18.652 13.378 16.002 1.00 43.75 202 ARG A CA 1
ATOM 1652 C C . ARG A 1 202 ? 19.947 13.789 16.687 1.00 43.75 202 ARG A C 1
ATOM 1654 O O . ARG A 1 202 ? 20.992 13.627 16.049 1.00 43.75 202 ARG A O 1
ATOM 1661 N N . PRO A 1 203 ? 19.903 14.410 17.881 1.00 49.53 203 PRO A N 1
ATOM 1662 C CA . PRO A 1 203 ? 21.134 14.731 18.570 1.00 49.53 203 PRO A CA 1
ATOM 1663 C C . PRO A 1 203 ? 21.880 13.410 18.651 1.00 49.53 203 PRO A C 1
ATOM 1665 O O . PRO A 1 203 ? 21.271 12.393 19.001 1.00 49.53 203 PRO A O 1
ATOM 1668 N N . HIS A 1 204 ? 23.138 13.403 18.202 1.00 54.69 204 HIS A N 1
ATOM 1669 C CA . HIS A 1 204 ? 23.998 12.245 18.368 1.00 54.69 204 HIS A CA 1
ATOM 1670 C C . HIS A 1 204 ? 23.802 11.787 19.805 1.00 54.69 204 HIS A C 1
ATOM 1672 O O . HIS A 1 204 ? 24.058 12.550 20.737 1.00 54.69 204 HIS A O 1
ATOM 1678 N N . CYS A 1 205 ? 23.225 10.596 19.964 1.00 56.03 205 CYS A N 1
ATOM 1679 C CA . CYS A 1 205 ? 23.048 9.977 21.256 1.00 56.03 205 CYS A CA 1
ATOM 1680 C C . CYS A 1 205 ? 24.471 9.661 21.702 1.00 56.03 205 CYS A C 1
ATOM 1682 O O . CYS A 1 205 ? 25.037 8.633 21.335 1.00 56.03 205 CYS A O 1
ATOM 1684 N N . GLY A 1 206 ? 25.107 10.648 22.336 1.00 63.16 206 GLY A N 1
ATOM 1685 C CA . GLY A 1 206 ? 26.409 10.498 22.939 1.00 63.16 206 GLY A CA 1
ATOM 1686 C C . GLY A 1 206 ? 26.252 9.364 23.924 1.00 63.16 206 GLY A C 1
ATOM 1687 O O . GLY A 1 206 ? 25.447 9.461 24.849 1.00 63.16 206 GLY A O 1
ATOM 1688 N N . MET A 1 207 ? 26.954 8.264 23.668 1.00 59.19 207 MET A N 1
ATOM 1689 C CA . MET A 1 207 ? 27.087 7.208 24.650 1.00 59.19 207 MET A CA 1
ATOM 1690 C C . MET A 1 207 ? 27.771 7.836 25.858 1.00 59.19 207 MET A C 1
ATOM 1692 O O . MET A 1 207 ? 28.979 8.063 25.856 1.00 59.19 207 MET A O 1
ATOM 1696 N N . VAL A 1 208 ? 26.967 8.190 26.856 1.00 61.41 208 VAL A N 1
ATOM 1697 C CA . VAL A 1 208 ? 27.442 8.507 28.195 1.00 61.41 208 VAL A CA 1
ATOM 1698 C C . VAL A 1 208 ? 27.977 7.187 28.735 1.00 61.41 208 VAL A C 1
ATOM 1700 O O . VAL A 1 208 ? 27.215 6.333 29.184 1.00 61.41 208 VAL A O 1
ATOM 1703 N N . GLY A 1 209 ? 29.283 6.984 28.568 1.00 72.31 209 GLY A N 1
ATOM 1704 C CA . GLY A 1 209 ? 30.012 5.939 29.269 1.00 72.31 209 GLY A CA 1
ATOM 1705 C C . GLY A 1 209 ? 29.887 6.188 30.768 1.00 72.31 209 GLY A C 1
ATOM 1706 O O . GLY A 1 209 ? 30.094 7.315 31.220 1.00 72.31 209 GLY A O 1
ATOM 1707 N N . GLN A 1 210 ? 29.473 5.148 31.487 1.00 62.97 210 GLN A N 1
ATOM 1708 C CA . GLN A 1 210 ? 29.519 5.080 32.946 1.00 62.97 210 GLN A CA 1
ATOM 1709 C C . GLN A 1 210 ? 30.950 4.841 33.421 1.00 62.97 210 GLN A C 1
ATOM 1711 O O . GLN A 1 210 ? 31.692 4.138 32.695 1.00 62.97 210 GLN A O 1
#

Radius of gyration: 29.41 Å; Cα contacts (8 Å, |Δi|>4): 75; chains: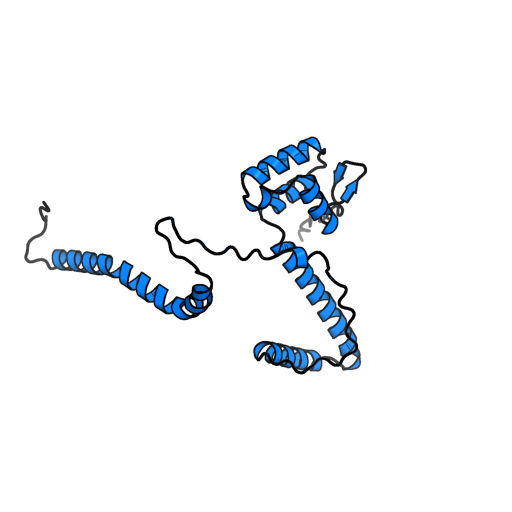 1; bounding box: 63×87×65 Å

Organism: NCBI:txid1077947

Mean predicted aligned error: 14.09 Å

pLDDT: mean 80.66, std 15.98, range [39.28, 98.25]

Nearest PDB structures (foldseek):
  1bja-assembly2_B  TM=5.359E-01  e=5.555E-01  Tequatrovirus T4
  2rkh-assembly1_A-2  TM=5.403E-01  e=2.402E+00  Paramagnetospirillum magnetotacticum MS-1
  5y8t-assembly2_B  TM=5.403E-01  e=3.997E+00  Bacillus spizizenii str. W23
  5x12-assembly1_A-2  TM=4.631E-01  e=4.540E+00  Bacillus spizizenii str. W23

Sequence (210 aa):
MFNPPYD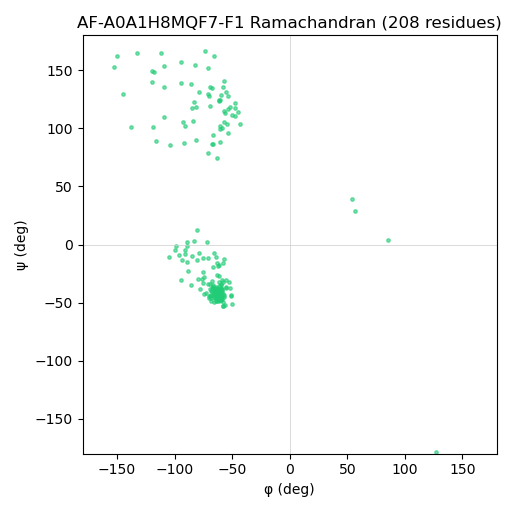ASTWIPYFEVLLELIRAIAWPTAVIIAALLFSKDLKSLLPRIKKVGPAGLELETVHQNSEGLSEVRSTAVSESPLGELTDAEAKRIEERNERELQAFPEEHHLKILLRALTMQELYRYFALAYANIFTSQIILLEILNSRKIGHEEADELFKSVQANHDQLKDWKLETYMRFLLNWNFIKDLEGTYGHLYKLPHRPHCGMVGQ

Secondary structure (DSSP, 8-state):
-----S-TT-SHHHHHHHHHHHHHHHHHHHHHHHHHHTHHHHHHHGGG--EEETTEEE-------GGGSS--------SSPPPPP--HHHHHHHHHHHHHHTTS-HHHHHHHHHHHHHHHHHHHHHHHHHHH--HHHHHHHHHHHHS-B-HHHHHHHHHHHHHH-GGGTT--HHHHHHHHHHTTSSEEETTEEE-S--------------

Foldseek 3Di:
DDPDPDDPPDCVVVVVVVVVVCVVVVVVVVVVVVCVVCVVVVVVVVVQQPDQDPVGGPRPPPPPVPVPVVPPPPPPPPPDPDDDDPDPVVVVVVVVVVVVLVVDDPVCSVVVVVVVVVVVVVVVLVVVVVVVDDPLNVVLLVVQAVDWDAPVVLQVSLVVSCVVDVVCVPPDSVNSVVSCVVSQSWDDDPRIIHHDDPPPPPPPPPPPDD

Solvent-accessible surface area (backbone atoms only — not comparable to full-atom values): 13084 Å² total; per-residue (Å²): 135,85,81,76,95,65,66,90,88,52,68,62,66,60,53,52,54,50,49,53,50,50,59,65,51,46,56,62,52,50,51,51,52,49,50,59,72,44,42,69,61,47,61,73,50,53,81,56,58,80,46,82,52,100,90,44,76,53,64,67,74,75,77,71,69,67,84,66,67,83,63,78,62,79,75,68,78,66,88,64,80,81,72,82,76,83,48,71,65,61,45,53,49,49,59,48,52,52,59,60,50,66,76,47,64,75,94,47,44,67,62,51,51,53,52,50,50,54,50,50,52,51,50,50,52,48,50,54,49,51,75,70,50,51,76,66,53,52,56,55,51,50,52,44,64,73,42,77,47,52,65,68,58,48,47,56,52,46,51,62,43,33,76,78,32,80,91,37,66,88,57,50,65,69,58,52,52,48,50,39,42,75,72,63,70,38,38,84,53,95,80,31,50,34,68,78,68,81,70,76,74,74,70,78,79,71,81,77,79,129